Protein AF-A0A1Y2WLR0-F1 (afdb_monomer_lite)

Structure (mmCIF, N/CA/C/O backbone):
data_AF-A0A1Y2WLR0-F1
#
_entry.id   AF-A0A1Y2WLR0-F1
#
loop_
_atom_site.group_PDB
_atom_site.id
_atom_site.type_symbol
_atom_site.label_atom_id
_atom_site.label_alt_id
_atom_site.label_comp_id
_atom_site.label_asym_id
_atom_site.label_entity_id
_atom_site.label_seq_id
_atom_site.pdbx_PDB_ins_code
_atom_site.Cartn_x
_atom_site.Cartn_y
_atom_site.Cartn_z
_atom_site.occupancy
_atom_site.B_iso_or_equiv
_atom_site.auth_seq_id
_atom_site.auth_comp_id
_atom_site.auth_asym_id
_atom_site.auth_atom_id
_atom_site.pdbx_PDB_model_num
ATOM 1 N N . MET A 1 1 ? -6.293 -25.478 5.881 1.00 30.14 1 MET A N 1
ATOM 2 C CA . MET A 1 1 ? -7.407 -24.730 5.262 1.00 30.14 1 MET A CA 1
ATOM 3 C C . MET A 1 1 ? -7.548 -23.436 6.031 1.00 30.14 1 MET A C 1
ATOM 5 O O . MET A 1 1 ? -7.997 -23.478 7.167 1.00 30.14 1 MET A O 1
ATOM 9 N N . GLN A 1 2 ? -7.111 -22.324 5.455 1.00 24.31 2 GLN A N 1
ATOM 10 C CA . GLN A 1 2 ? -7.420 -20.998 5.973 1.00 24.31 2 GLN A CA 1
ATOM 11 C C . GLN A 1 2 ? -7.951 -20.227 4.771 1.00 24.31 2 GLN A C 1
ATOM 13 O O . GLN A 1 2 ? -7.235 -19.987 3.804 1.00 24.31 2 GLN A O 1
ATOM 18 N N . VAL A 1 3 ? -9.266 -20.038 4.770 1.00 25.38 3 VAL A N 1
ATOM 19 C CA . VAL A 1 3 ? -9.995 -19.311 3.738 1.00 25.38 3 VAL A CA 1
ATOM 20 C C . VAL A 1 3 ? -9.582 -17.856 3.911 1.00 25.38 3 VAL A C 1
ATOM 22 O O . VAL A 1 3 ? -9.974 -17.229 4.892 1.00 25.38 3 VAL A O 1
ATOM 25 N N . GLY A 1 4 ? -8.716 -17.355 3.029 1.00 34.16 4 GLY A N 1
ATOM 26 C CA . GLY A 1 4 ? -8.462 -15.923 2.934 1.00 34.16 4 GLY A CA 1
ATOM 27 C C . GLY A 1 4 ? -9.796 -15.266 2.615 1.00 34.16 4 GLY A C 1
ATOM 28 O O . GLY A 1 4 ? -10.384 -15.551 1.572 1.00 34.16 4 GLY A O 1
ATOM 29 N N . TYR A 1 5 ? -10.334 -14.495 3.555 1.00 39.84 5 TYR A N 1
ATOM 30 C CA . TYR A 1 5 ? -11.556 -13.747 3.315 1.00 39.84 5 TYR A CA 1
ATOM 31 C C . TYR A 1 5 ? -11.302 -12.836 2.111 1.00 39.84 5 TYR A C 1
ATOM 33 O O . TYR A 1 5 ? -10.329 -12.086 2.098 1.00 39.84 5 TYR A O 1
ATOM 41 N N . LEU A 1 6 ? -12.151 -12.937 1.086 1.00 48.62 6 LEU A N 1
ATOM 42 C CA . LEU A 1 6 ? -12.244 -11.929 0.035 1.00 48.62 6 LEU A CA 1
ATOM 43 C C . LEU A 1 6 ? -12.750 -10.657 0.711 1.00 48.62 6 LEU A C 1
ATOM 45 O O . LEU A 1 6 ? -13.952 -10.464 0.883 1.00 48.62 6 LEU A O 1
ATOM 49 N N . VAL A 1 7 ? -11.811 -9.851 1.189 1.00 60.78 7 VAL A N 1
ATOM 50 C CA . VAL A 1 7 ? -12.095 -8.526 1.716 1.00 60.78 7 VAL A CA 1
ATOM 51 C C . VAL A 1 7 ? -12.565 -7.682 0.520 1.00 60.78 7 VAL A C 1
ATOM 53 O O . VAL A 1 7 ? -11.871 -7.668 -0.499 1.00 60.78 7 VAL A O 1
ATOM 56 N N . PRO A 1 8 ? -13.754 -7.055 0.573 1.00 73.25 8 PRO A N 1
ATOM 57 C CA . PRO A 1 8 ? -14.277 -6.275 -0.546 1.00 73.25 8 PRO A CA 1
ATOM 58 C C . PRO A 1 8 ? -13.345 -5.106 -0.888 1.00 73.25 8 PRO A C 1
ATOM 60 O O . PRO A 1 8 ? -12.567 -4.650 -0.054 1.00 73.25 8 PRO A O 1
ATOM 63 N N . GLU A 1 9 ? -13.410 -4.621 -2.123 1.00 78.62 9 GLU A N 1
ATOM 64 C CA . GLU A 1 9 ? -12.602 -3.487 -2.576 1.00 78.62 9 GLU A CA 1
ATOM 65 C C . GLU A 1 9 ? -13.423 -2.195 -2.543 1.00 78.62 9 GLU A C 1
ATOM 67 O O . GLU A 1 9 ? -14.558 -2.197 -3.016 1.00 78.62 9 GLU A O 1
ATOM 72 N N . TYR A 1 10 ? -12.845 -1.108 -2.018 1.00 78.56 10 TYR A N 1
ATOM 73 C CA . TYR A 1 10 ? -13.437 0.235 -2.011 1.00 78.56 10 TYR A CA 1
ATOM 74 C C . TYR A 1 10 ? -12.609 1.239 -2.806 1.00 78.56 10 TYR A C 1
ATOM 76 O O . TYR A 1 10 ? -11.382 1.279 -2.693 1.00 78.56 10 TYR A O 1
ATOM 84 N N . THR A 1 11 ? -13.273 2.113 -3.554 1.00 78.25 11 THR A N 1
ATOM 85 C CA . THR A 1 11 ? -12.673 3.353 -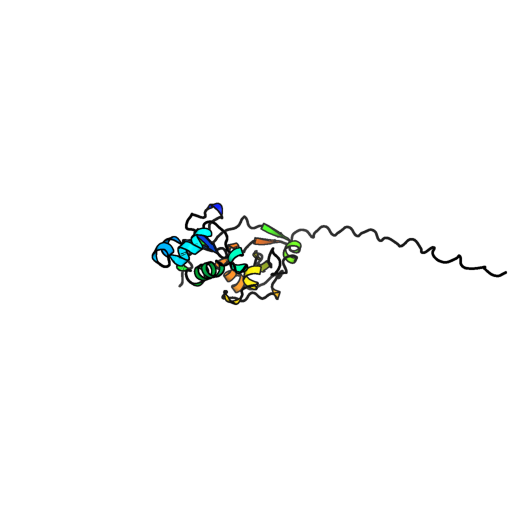4.052 1.00 78.25 11 THR A CA 1
ATOM 86 C C . THR A 1 11 ? -12.681 4.431 -2.963 1.00 78.25 11 THR A C 1
ATOM 88 O O . THR A 1 11 ? -13.350 4.318 -1.933 1.00 78.25 11 THR A O 1
ATOM 91 N N . TRP A 1 12 ? -11.940 5.522 -3.179 1.00 71.75 12 TRP A N 1
ATOM 92 C CA . TRP A 1 12 ? -11.904 6.653 -2.240 1.00 71.75 12 TRP A CA 1
ATOM 93 C C . TRP A 1 12 ? -13.288 7.245 -1.964 1.00 71.75 12 TRP A C 1
ATOM 95 O O . TRP A 1 12 ? -13.574 7.684 -0.850 1.00 71.75 12 TRP A O 1
ATOM 105 N N . GLU A 1 13 ? -14.151 7.248 -2.974 1.00 77.81 13 GLU A N 1
ATOM 106 C CA . GLU A 1 13 ? -15.506 7.783 -2.901 1.00 77.81 13 GLU A CA 1
ATOM 107 C C . GLU A 1 13 ? -16.436 6.924 -2.027 1.00 77.81 13 GLU A C 1
ATOM 109 O O . GLU A 1 13 ? -17.441 7.430 -1.527 1.00 77.81 13 GLU A O 1
ATOM 114 N N . GLU A 1 14 ? -16.085 5.657 -1.799 1.00 82.62 14 GLU A N 1
ATOM 115 C CA . GLU A 1 14 ? -16.877 4.680 -1.041 1.00 82.62 14 GLU A CA 1
ATOM 116 C C . GLU A 1 14 ? -16.547 4.675 0.465 1.00 82.62 14 GLU A C 1
ATOM 118 O O . GLU A 1 14 ? -17.205 3.991 1.255 1.00 82.62 14 GLU A O 1
ATOM 123 N N . LEU A 1 15 ? -15.565 5.473 0.909 1.00 83.50 15 LEU A N 1
ATOM 124 C CA . LEU A 1 15 ? -15.213 5.576 2.326 1.00 83.50 15 LEU A CA 1
ATOM 125 C C . LEU A 1 15 ? -16.293 6.294 3.153 1.00 83.50 15 LEU A C 1
ATOM 127 O O . LEU A 1 15 ? -16.645 7.455 2.905 1.00 83.50 15 LEU A O 1
ATOM 131 N N . GLN A 1 16 ? -16.757 5.605 4.198 1.00 88.38 16 GLN A N 1
ATOM 132 C CA . GLN A 1 16 ? -17.768 6.070 5.147 1.00 88.38 16 GLN A CA 1
ATOM 133 C C . GLN A 1 16 ? -17.147 6.818 6.336 1.00 88.38 16 GLN A C 1
ATOM 135 O O . GLN A 1 16 ? -15.936 6.801 6.543 1.00 88.38 16 GLN A O 1
ATOM 140 N N . GLU A 1 17 ? -17.983 7.466 7.147 1.00 88.81 17 GLU A N 1
ATOM 141 C CA . GLU A 1 17 ? -17.558 8.315 8.274 1.00 88.81 17 GLU A CA 1
ATOM 142 C C . GLU A 1 17 ? -16.773 7.580 9.365 1.00 88.81 17 GLU A C 1
ATOM 144 O O . GLU A 1 17 ? -16.000 8.212 10.068 1.00 88.81 17 GLU A O 1
ATOM 149 N N . ASN A 1 18 ? -16.897 6.256 9.463 1.00 91.25 18 ASN A N 1
ATOM 150 C CA . ASN A 1 18 ? -16.130 5.442 10.410 1.00 91.25 18 ASN A CA 1
ATOM 151 C C . ASN A 1 18 ? -14.977 4.685 9.741 1.00 91.25 18 ASN A C 1
ATOM 153 O O . ASN A 1 18 ? -14.399 3.787 10.345 1.00 91.25 18 ASN A O 1
ATOM 157 N N . HIS A 1 19 ? -14.657 4.999 8.484 1.00 93.00 19 HIS A N 1
ATOM 158 C CA . HIS A 1 19 ? -13.588 4.331 7.751 1.00 93.00 19 HIS A CA 1
ATOM 159 C C . HIS A 1 19 ? -12.296 5.136 7.817 1.00 93.00 19 HIS A C 1
ATOM 161 O O . HIS A 1 19 ? -12.285 6.316 7.476 1.00 93.00 19 HIS A O 1
ATOM 167 N N . VAL A 1 20 ? -11.195 4.488 8.183 1.00 90.06 20 VAL A N 1
ATOM 168 C CA . VAL A 1 20 ? -9.838 5.046 8.096 1.00 90.06 20 VAL A CA 1
ATOM 169 C C . VAL A 1 20 ? -9.020 4.156 7.174 1.00 90.06 20 VAL A C 1
ATOM 171 O O . VAL A 1 20 ? -9.006 2.942 7.362 1.00 90.06 20 VAL A O 1
ATOM 174 N N . ALA A 1 21 ? -8.351 4.738 6.177 1.00 86.88 21 ALA A N 1
ATOM 175 C CA . ALA A 1 21 ? -7.468 3.979 5.300 1.00 86.88 21 ALA A CA 1
ATOM 176 C C . ALA A 1 21 ? -6.006 4.111 5.751 1.00 86.88 21 ALA A C 1
ATOM 178 O O . ALA A 1 21 ? -5.486 5.226 5.867 1.00 86.88 21 ALA A O 1
ATOM 179 N N . VAL A 1 22 ? -5.342 2.977 5.982 1.00 84.19 22 VAL A N 1
ATOM 180 C CA . VAL A 1 22 ? -3.918 2.885 6.339 1.00 84.19 22 VAL A CA 1
ATOM 181 C C . VAL A 1 22 ? -3.269 1.798 5.490 1.00 84.19 22 VAL A C 1
ATOM 183 O O . VAL A 1 22 ? -3.720 0.657 5.514 1.00 84.19 22 VAL A O 1
ATOM 186 N N . HIS A 1 23 ? -2.210 2.132 4.748 1.00 75.38 23 HIS A N 1
ATOM 187 C CA . HIS A 1 23 ? -1.485 1.180 3.892 1.00 75.38 23 HIS A CA 1
ATOM 188 C C . HIS A 1 23 ? -2.408 0.370 2.976 1.00 75.38 23 HIS A C 1
ATOM 190 O O . HIS A 1 23 ? -2.280 -0.847 2.884 1.00 75.38 23 HIS A O 1
ATOM 196 N N . ASP A 1 24 ? -3.335 1.063 2.310 1.00 75.31 24 ASP A N 1
ATOM 197 C CA . ASP A 1 24 ? -4.291 0.476 1.367 1.00 75.31 24 ASP A CA 1
ATOM 198 C C . ASP A 1 24 ? -5.361 -0.433 2.003 1.00 75.31 24 ASP A C 1
ATOM 200 O O . ASP A 1 24 ? -6.171 -1.022 1.293 1.00 75.31 24 ASP A O 1
ATOM 204 N N . TRP A 1 25 ? -5.423 -0.508 3.333 1.00 83.06 25 TRP A N 1
ATOM 205 C CA . TRP A 1 25 ? -6.471 -1.210 4.069 1.00 83.06 25 TRP A CA 1
ATOM 206 C C . TRP A 1 25 ? -7.444 -0.228 4.694 1.00 83.06 25 TRP A C 1
ATOM 208 O O . TRP A 1 25 ? -7.039 0.768 5.292 1.00 83.06 25 TRP A O 1
ATOM 218 N N . VAL A 1 26 ? -8.733 -0.522 4.572 1.00 88.25 26 VAL A N 1
ATOM 219 C CA . VAL A 1 26 ? -9.817 0.256 5.160 1.00 88.25 26 VAL A CA 1
ATOM 220 C C . VAL A 1 26 ? -10.249 -0.403 6.458 1.00 88.25 26 VAL A C 1
ATOM 222 O O . VAL A 1 26 ? -10.737 -1.532 6.458 1.00 88.25 26 VAL A O 1
ATOM 225 N N . PHE A 1 27 ? -10.111 0.333 7.551 1.00 91.12 27 PHE A N 1
ATOM 226 C CA . PHE A 1 27 ? -10.520 -0.072 8.887 1.00 91.12 27 PHE A CA 1
ATOM 227 C C . PHE A 1 27 ? -11.848 0.589 9.238 1.00 91.12 27 PHE A C 1
ATOM 229 O O . PHE A 1 27 ? -11.977 1.805 9.080 1.00 91.12 27 PHE A O 1
ATOM 236 N N . ASN A 1 28 ? -12.813 -0.175 9.751 1.00 92.94 28 ASN A N 1
ATOM 237 C CA . ASN A 1 28 ? -13.987 0.392 10.407 1.00 92.94 28 ASN A CA 1
ATOM 238 C C . ASN A 1 28 ? -13.695 0.584 11.897 1.00 92.94 28 ASN A C 1
ATOM 240 O O . ASN A 1 28 ? -13.636 -0.376 12.660 1.00 92.94 28 ASN A O 1
ATOM 244 N N . ILE A 1 29 ? -13.540 1.838 12.311 1.00 93.50 29 ILE A N 1
ATOM 245 C CA . ILE A 1 29 ? -13.148 2.188 13.677 1.00 93.50 29 ILE A CA 1
ATOM 246 C C . ILE A 1 29 ? -14.333 2.304 14.647 1.00 93.50 29 ILE A C 1
ATOM 248 O O . ILE A 1 29 ? -14.127 2.696 15.790 1.00 93.50 29 ILE A O 1
ATOM 252 N N . SER A 1 30 ? -15.571 1.992 14.240 1.00 92.44 30 SER A N 1
ATOM 253 C CA . SER A 1 30 ? -16.759 2.240 15.075 1.00 92.44 30 SER A CA 1
ATOM 254 C C . SER A 1 30 ? -16.752 1.492 16.413 1.00 92.44 30 SER A C 1
ATOM 256 O O . SER A 1 30 ? -17.232 2.024 17.408 1.00 92.44 30 SER A O 1
ATOM 258 N N . SER A 1 31 ? -16.211 0.271 16.466 1.00 90.19 31 SER A N 1
ATOM 259 C CA . SER A 1 31 ? -16.129 -0.507 17.715 1.00 90.19 31 SER A CA 1
ATOM 260 C C . SER A 1 31 ? -15.135 0.084 18.720 1.00 90.19 31 SER A C 1
ATOM 262 O O . SER A 1 31 ? -15.333 -0.046 19.931 1.00 90.19 31 SER A O 1
ATOM 264 N N . LEU A 1 32 ? -14.119 0.815 18.242 1.00 92.25 32 LEU A N 1
ATOM 265 C CA . LEU A 1 32 ? -13.126 1.455 19.105 1.00 92.25 32 LEU A CA 1
ATOM 266 C C . LEU A 1 32 ? -13.748 2.508 20.024 1.00 92.25 32 LEU A C 1
ATOM 268 O O . LEU A 1 32 ? -13.175 2.796 21.067 1.00 92.25 32 LEU A O 1
ATOM 272 N N . GLU A 1 33 ? -14.925 3.054 19.701 1.00 91.81 33 GLU A N 1
ATOM 273 C CA . GLU A 1 33 ? -15.630 3.986 20.589 1.00 91.81 33 GLU A CA 1
ATOM 274 C C . GLU A 1 33 ? -15.893 3.378 21.977 1.00 91.81 33 GLU A C 1
ATOM 276 O O . GLU A 1 33 ? -15.863 4.092 22.979 1.00 91.81 33 GLU A O 1
ATOM 281 N N . GLN A 1 34 ? -16.115 2.062 22.048 1.00 90.31 34 GLN A N 1
ATOM 282 C CA . GLN A 1 34 ? -16.347 1.345 23.302 1.00 90.31 34 GLN A CA 1
ATOM 283 C C . GLN A 1 34 ? -15.085 0.638 23.811 1.00 90.31 34 GLN A C 1
ATOM 285 O O . GLN A 1 34 ? -14.866 0.582 25.021 1.00 90.31 34 GLN A O 1
ATOM 290 N N . GLU A 1 35 ? -14.263 0.104 22.906 1.00 90.88 35 GLU A N 1
ATOM 291 C CA . GLU A 1 35 ? -13.114 -0.745 23.249 1.00 90.88 35 GLU A CA 1
ATOM 292 C C . GLU A 1 35 ? -11.841 0.053 23.575 1.00 90.88 35 GLU A C 1
ATOM 294 O O . GLU A 1 35 ? -11.135 -0.270 24.531 1.00 90.88 35 GLU A O 1
ATOM 299 N N . ASP A 1 36 ? -11.561 1.121 22.822 1.00 91.75 36 ASP A N 1
ATOM 300 C CA . ASP A 1 36 ? -10.435 2.036 23.050 1.00 91.75 36 ASP A CA 1
ATOM 301 C C . ASP A 1 36 ? -10.834 3.477 22.662 1.00 91.75 36 ASP A C 1
ATOM 303 O O . ASP A 1 36 ? -10.458 3.983 21.594 1.00 91.75 36 ASP A O 1
ATOM 307 N N . PRO A 1 37 ? -11.599 4.175 23.529 1.00 92.19 37 PRO A N 1
ATOM 308 C CA . PRO A 1 37 ? -12.161 5.489 23.210 1.00 92.19 37 PRO A CA 1
ATOM 309 C C . PRO A 1 37 ? -11.092 6.549 22.907 1.00 92.19 37 PRO A C 1
ATOM 311 O O . PRO A 1 37 ? -11.331 7.495 22.153 1.00 92.19 37 PRO A O 1
ATOM 314 N N . SER A 1 38 ? -9.897 6.403 23.491 1.00 90.50 38 SER A N 1
ATOM 315 C CA . SER A 1 38 ? -8.773 7.313 23.254 1.00 90.50 38 SER A CA 1
ATOM 316 C C . SER A 1 38 ? -8.219 7.147 21.840 1.00 90.50 38 SER A C 1
ATOM 318 O O . SER A 1 38 ? -7.947 8.141 21.155 1.00 90.50 38 SER A O 1
ATOM 320 N N . LEU A 1 39 ? -8.050 5.897 21.396 1.00 90.06 39 LEU A N 1
ATOM 321 C CA . LEU A 1 39 ? -7.645 5.594 20.029 1.00 90.06 39 LEU A CA 1
ATOM 322 C C . LEU A 1 39 ? -8.714 6.064 19.037 1.00 90.06 39 LEU A C 1
ATOM 324 O O . LEU A 1 39 ? -8.377 6.770 18.086 1.00 90.06 39 LEU A O 1
ATOM 328 N N . PHE A 1 40 ? -9.992 5.779 19.307 1.00 92.38 40 PHE A N 1
ATOM 329 C CA . PHE A 1 40 ? -11.115 6.241 18.488 1.00 92.38 40 PHE A CA 1
ATOM 330 C C . PHE A 1 40 ? -11.101 7.760 18.284 1.00 92.38 40 PH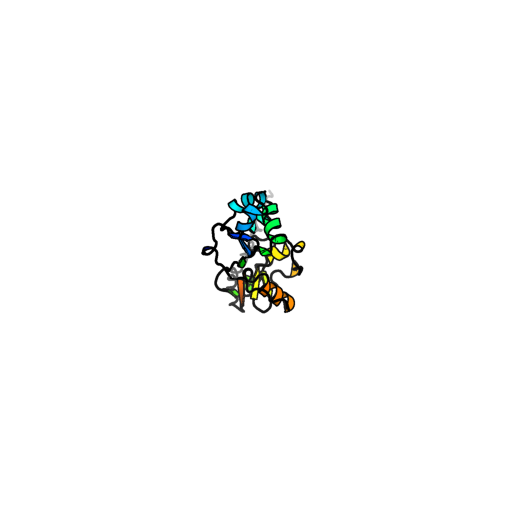E A C 1
ATOM 332 O O . PHE A 1 40 ? -11.076 8.229 17.147 1.00 92.38 40 PHE A O 1
ATOM 339 N N . HIS A 1 41 ? -11.018 8.542 19.366 1.00 90.69 41 HIS A N 1
ATOM 340 C CA . HIS A 1 41 ? -11.021 10.006 19.279 1.00 90.69 41 HIS A CA 1
ATOM 341 C C . HIS A 1 41 ? -9.817 10.566 18.502 1.00 90.69 41 HIS A C 1
ATOM 343 O O . HIS A 1 41 ? -9.914 11.595 17.831 1.00 90.69 41 HIS A O 1
ATOM 349 N N . THR A 1 42 ? -8.674 9.878 18.565 1.00 89.50 42 THR A N 1
ATOM 350 C CA . THR A 1 42 ? -7.472 10.258 17.812 1.00 89.50 42 THR A CA 1
ATOM 351 C C . THR A 1 42 ? -7.655 9.985 16.319 1.00 89.50 42 THR A C 1
ATOM 353 O O . THR A 1 42 ? -7.361 10.849 15.491 1.00 89.50 42 THR A O 1
ATOM 356 N N . LEU A 1 43 ? -8.186 8.810 15.975 1.00 89.69 43 LEU A N 1
ATOM 357 C CA . LEU A 1 43 ? -8.401 8.358 14.599 1.00 89.69 43 LEU A CA 1
ATOM 358 C C . LEU A 1 43 ? -9.581 9.053 13.908 1.00 89.69 43 LEU A C 1
ATOM 360 O O . LEU A 1 43 ? -9.594 9.157 12.685 1.00 89.69 43 LEU A O 1
ATOM 364 N N . GLN A 1 44 ? -10.534 9.600 14.666 1.00 89.88 44 GLN A N 1
ATOM 365 C CA . GLN A 1 44 ? -11.718 10.278 14.128 1.00 89.88 44 GLN A CA 1
ATOM 366 C C . GLN A 1 44 ? -11.373 11.453 13.193 1.00 89.88 44 GLN A C 1
ATOM 368 O O . GLN A 1 44 ? -12.102 11.748 12.254 1.00 89.88 44 GLN A O 1
ATOM 373 N N . LYS A 1 45 ? -10.223 12.109 13.394 1.00 87.19 45 LYS A N 1
ATOM 374 C CA . LYS A 1 45 ? -9.744 13.210 12.530 1.00 87.19 45 LYS A CA 1
ATOM 375 C C . LYS A 1 45 ? -9.282 12.747 11.142 1.00 87.19 45 LYS A C 1
ATOM 377 O O . LYS A 1 45 ? -9.085 13.570 10.250 1.00 87.19 45 LYS A O 1
ATOM 382 N N . TYR A 1 46 ? -9.102 11.443 10.983 1.00 86.75 46 TYR A N 1
ATOM 383 C CA . TYR A 1 46 ? -8.513 10.788 9.822 1.00 86.75 46 TYR A CA 1
ATOM 384 C C . TYR A 1 46 ? -9.518 9.940 9.041 1.00 86.75 46 TYR A C 1
ATOM 386 O O . TYR A 1 46 ? -9.161 9.248 8.086 1.00 86.75 46 TYR A O 1
ATOM 394 N N . THR A 1 47 ? -10.789 9.988 9.431 1.00 87.88 47 THR A N 1
ATOM 395 C CA . THR A 1 47 ? -11.854 9.280 8.730 1.00 87.88 47 THR A CA 1
ATOM 396 C C . THR A 1 47 ? -11.966 9.773 7.292 1.00 87.88 47 THR A C 1
ATOM 398 O O .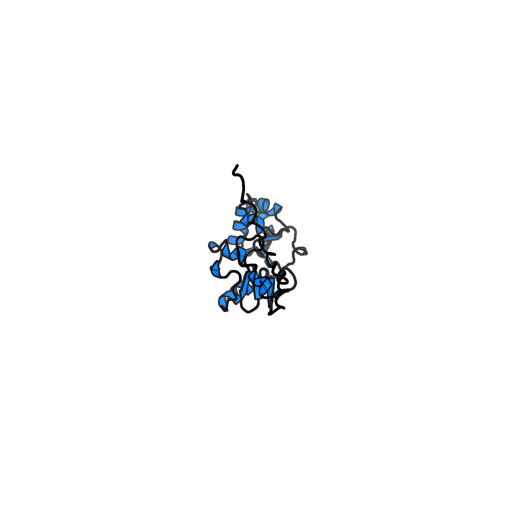 THR A 1 47 ? -11.823 10.971 7.032 1.00 87.88 47 THR A O 1
ATOM 401 N N . ARG A 1 48 ? -12.263 8.858 6.366 1.00 83.38 48 ARG A N 1
ATOM 402 C CA . ARG A 1 48 ? -12.404 9.104 4.921 1.00 83.38 48 ARG A CA 1
ATOM 403 C C . ARG A 1 48 ? -11.124 9.597 4.234 1.00 83.38 48 ARG A C 1
ATOM 405 O O . ARG A 1 48 ? -11.203 10.217 3.177 1.00 83.38 48 ARG A O 1
ATOM 412 N N . GLN A 1 49 ? -9.953 9.340 4.819 1.00 79.62 49 GLN A N 1
ATOM 413 C CA . GLN A 1 49 ? -8.660 9.782 4.286 1.00 79.62 49 GLN A CA 1
ATOM 414 C C . GLN A 1 49 ? -7.670 8.623 4.123 1.00 79.62 49 GLN A C 1
ATOM 416 O O . GLN A 1 49 ? -7.697 7.661 4.892 1.00 79.62 49 GLN A O 1
ATOM 421 N N . ASP A 1 50 ? -6.763 8.763 3.146 1.00 75.19 50 ASP A N 1
ATOM 422 C CA . ASP A 1 50 ? -5.521 7.986 3.055 1.00 75.19 50 ASP A CA 1
ATOM 423 C C . ASP A 1 50 ? -4.527 8.524 4.075 1.00 75.19 50 ASP A C 1
ATOM 425 O O . ASP A 1 50 ? -3.964 9.609 3.902 1.00 75.19 50 ASP A O 1
ATOM 429 N N . THR A 1 51 ? -4.284 7.780 5.142 1.00 77.19 51 THR A N 1
ATOM 430 C CA . THR A 1 51 ? -3.336 8.214 6.173 1.00 77.19 51 THR A CA 1
ATOM 431 C C . THR A 1 51 ? -1.963 7.585 6.057 1.00 77.19 51 THR A C 1
ATOM 433 O O . THR A 1 51 ? -1.098 7.825 6.900 1.00 77.19 51 THR A O 1
ATOM 436 N N . THR A 1 52 ? -1.700 6.864 4.968 1.00 70.69 52 THR A N 1
ATOM 437 C CA . THR A 1 52 ? -0.394 6.253 4.702 1.00 70.69 52 THR A CA 1
ATOM 438 C C . THR A 1 52 ? 0.748 7.282 4.777 1.00 70.69 52 THR A C 1
ATOM 440 O O . THR A 1 52 ? 1.821 7.010 5.316 1.00 70.69 52 THR A O 1
ATOM 443 N N . ALA A 1 53 ? 0.510 8.516 4.317 1.00 62.94 53 ALA A N 1
ATOM 444 C CA . ALA A 1 53 ? 1.488 9.603 4.408 1.00 62.94 53 ALA A CA 1
ATOM 445 C C . ALA A 1 53 ? 1.660 10.175 5.834 1.00 62.94 53 ALA A C 1
ATOM 447 O O . ALA A 1 53 ? 2.716 10.716 6.156 1.00 62.94 53 ALA A O 1
ATOM 448 N N . ALA A 1 54 ? 0.645 10.070 6.696 1.00 64.56 54 ALA A N 1
ATOM 449 C CA . ALA A 1 54 ? 0.714 10.530 8.085 1.00 64.56 54 ALA A CA 1
ATOM 450 C C . ALA A 1 54 ? 1.513 9.555 8.966 1.00 64.56 54 ALA A C 1
ATOM 452 O O . ALA A 1 54 ? 2.278 9.992 9.825 1.00 64.56 54 ALA A O 1
ATOM 453 N N . VAL A 1 55 ? 1.411 8.248 8.689 1.00 66.50 55 VAL A N 1
ATOM 454 C CA . VAL A 1 55 ? 2.244 7.209 9.322 1.00 66.50 55 VAL A CA 1
ATOM 455 C C . VAL A 1 55 ? 3.733 7.460 9.060 1.00 66.50 55 VAL A C 1
ATOM 457 O O . VAL A 1 55 ? 4.548 7.417 9.976 1.00 66.50 55 VAL A O 1
ATOM 460 N N . THR A 1 56 ? 4.083 7.789 7.817 1.00 57.47 56 THR A N 1
ATOM 461 C CA . THR A 1 56 ? 5.481 7.904 7.362 1.00 57.47 56 THR A CA 1
ATOM 462 C C . THR A 1 56 ? 6.199 9.178 7.816 1.00 57.47 56 THR A C 1
ATOM 464 O O . THR A 1 56 ? 7.426 9.217 7.817 1.00 57.47 56 THR A O 1
ATOM 467 N N . ARG A 1 57 ? 5.475 10.229 8.223 1.00 58.56 57 ARG A N 1
ATOM 468 C CA . ARG A 1 57 ? 6.069 11.508 8.667 1.00 58.56 57 ARG A CA 1
ATOM 469 C C . ARG A 1 57 ? 6.289 11.615 10.179 1.00 58.56 57 ARG A C 1
ATOM 471 O O . ARG A 1 57 ? 6.679 12.684 10.638 1.00 58.56 57 ARG A O 1
ATOM 478 N N . HIS A 1 58 ? 6.039 10.545 10.942 1.00 55.97 58 HIS A N 1
ATOM 479 C CA . HIS A 1 58 ? 6.047 10.567 12.413 1.00 55.97 58 HIS A CA 1
ATOM 480 C C . HIS A 1 58 ? 5.200 11.709 12.998 1.00 55.97 58 HIS A C 1
ATOM 482 O O . HIS A 1 58 ? 5.583 12.353 13.976 1.00 55.97 58 HIS A O 1
ATOM 488 N N . ASP A 1 59 ? 4.040 11.972 12.390 1.00 62.50 59 ASP A N 1
ATOM 489 C CA . ASP A 1 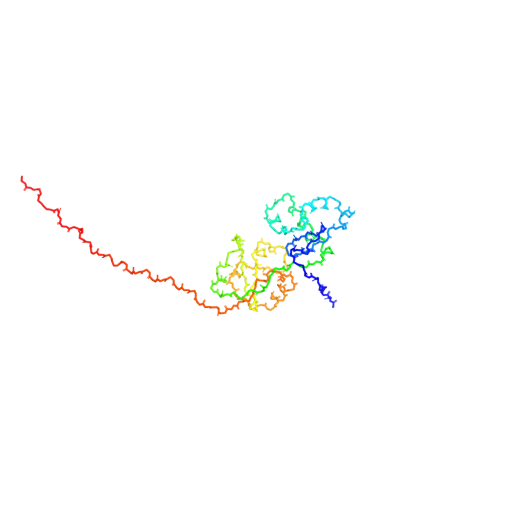59 ? 3.067 12.897 12.963 1.00 62.50 59 ASP A CA 1
ATOM 490 C C . ASP A 1 59 ? 2.643 12.401 14.361 1.00 62.50 59 ASP A C 1
ATOM 492 O O . ASP A 1 59 ? 2.722 11.214 14.679 1.00 62.50 59 ASP A O 1
ATOM 496 N N . SER A 1 60 ? 2.149 13.306 15.197 1.00 65.25 60 SER A N 1
ATOM 497 C CA . SER A 1 60 ? 1.564 13.033 16.514 1.00 65.25 60 SER A CA 1
ATOM 498 C C . SER A 1 60 ? 0.542 11.882 16.518 1.00 65.25 60 SER A C 1
ATOM 500 O O . SER A 1 60 ? 0.396 11.196 17.528 1.00 65.25 60 SER A O 1
ATOM 502 N N . ALA A 1 61 ? -0.120 11.624 15.385 1.00 68.56 61 ALA A N 1
ATOM 503 C CA . ALA A 1 61 ? -1.060 10.520 15.202 1.00 68.56 61 ALA A CA 1
ATOM 504 C C . ALA A 1 61 ? -0.467 9.253 14.558 1.00 68.56 61 ALA A C 1
ATOM 506 O O . ALA A 1 61 ? -1.161 8.239 14.484 1.00 68.56 61 ALA A O 1
ATOM 507 N N . ALA A 1 62 ? 0.794 9.263 14.113 1.00 74.81 62 ALA A N 1
ATOM 508 C CA . ALA A 1 62 ? 1.433 8.107 13.482 1.00 74.81 62 ALA A CA 1
ATOM 509 C C . ALA A 1 62 ? 1.397 6.879 14.401 1.00 74.81 62 ALA A C 1
ATOM 511 O O . ALA A 1 62 ? 1.078 5.788 13.947 1.00 74.81 62 ALA A O 1
ATOM 512 N N . ALA A 1 63 ? 1.613 7.060 15.708 1.00 80.50 63 ALA A N 1
ATOM 513 C CA . ALA A 1 63 ? 1.524 5.973 16.684 1.00 80.50 63 ALA A CA 1
ATOM 514 C C . ALA A 1 63 ? 0.122 5.335 16.744 1.00 80.50 63 ALA A C 1
ATOM 516 O O . ALA A 1 63 ? 0.006 4.115 16.829 1.00 80.50 63 ALA A O 1
ATOM 517 N N . ALA A 1 64 ? -0.941 6.141 16.660 1.00 85.38 64 ALA A N 1
ATOM 518 C CA . ALA A 1 64 ? -2.320 5.652 16.654 1.00 85.38 64 ALA A CA 1
ATOM 519 C C . ALA A 1 64 ? -2.649 4.886 15.363 1.00 85.38 64 ALA A C 1
ATOM 521 O O . ALA A 1 64 ? -3.270 3.828 15.412 1.00 85.38 64 ALA A O 1
ATOM 522 N N . LEU A 1 65 ? -2.191 5.388 14.216 1.00 84.12 65 LEU A N 1
ATOM 523 C CA . LEU A 1 65 ? -2.378 4.743 12.914 1.00 84.12 65 LEU A CA 1
ATOM 524 C C . LEU A 1 65 ? -1.575 3.438 12.791 1.00 84.12 65 LEU A C 1
ATOM 526 O O . LEU A 1 65 ? -2.085 2.452 12.265 1.00 84.12 65 LEU A O 1
ATOM 530 N N . ILE A 1 66 ? -0.355 3.405 13.335 1.00 82.31 66 ILE A N 1
ATOM 531 C CA . ILE A 1 66 ? 0.463 2.189 13.435 1.00 82.31 66 ILE A CA 1
ATOM 532 C C . ILE A 1 66 ? -0.230 1.167 14.340 1.00 82.31 66 ILE A C 1
ATOM 534 O O . ILE A 1 66 ? -0.362 0.010 13.952 1.00 82.31 66 ILE A O 1
ATOM 538 N N . LYS A 1 67 ? -0.730 1.588 15.511 1.00 83.62 67 LYS A N 1
ATOM 539 C CA . LYS A 1 67 ? -1.488 0.714 16.419 1.00 83.62 67 LYS A CA 1
ATOM 540 C C . LYS A 1 67 ? -2.732 0.135 15.736 1.00 83.62 67 LYS A C 1
ATOM 542 O O . LYS A 1 67 ? -2.984 -1.061 15.841 1.00 83.62 67 LYS A O 1
ATOM 547 N N . LEU A 1 68 ? -3.488 0.954 15.001 1.00 85.62 68 LEU A N 1
ATOM 548 C CA . LEU A 1 68 ? -4.638 0.485 14.221 1.00 85.62 68 LEU A CA 1
ATOM 549 C C . LEU A 1 68 ? -4.216 -0.604 13.222 1.00 85.62 68 LEU A C 1
ATOM 551 O O . LEU A 1 68 ? -4.810 -1.677 13.190 1.00 85.62 68 LEU A O 1
ATOM 555 N N . PHE A 1 69 ? -3.152 -0.353 12.461 1.00 84.06 69 PHE A N 1
ATOM 556 C CA . PHE A 1 69 ? -2.684 -1.261 11.418 1.00 84.06 69 PHE A CA 1
ATOM 557 C C . PHE A 1 69 ? -2.113 -2.586 11.949 1.00 84.06 69 PHE A C 1
ATOM 559 O O . PHE A 1 69 ? -2.363 -3.648 11.373 1.00 84.06 69 PHE A O 1
ATOM 566 N N . LEU A 1 70 ? -1.336 -2.541 13.032 1.00 80.31 70 LEU A N 1
ATOM 567 C CA . LEU A 1 70 ? -0.660 -3.723 13.571 1.00 80.31 70 LEU A CA 1
ATOM 568 C C . LEU A 1 70 ? -1.567 -4.556 14.475 1.00 80.31 70 LEU A C 1
ATOM 570 O O . LEU A 1 70 ? -1.577 -5.783 14.342 1.00 80.31 70 LEU A O 1
ATOM 574 N N . ASP A 1 71 ? -2.338 -3.896 15.341 1.00 84.31 71 ASP A N 1
ATOM 575 C CA . ASP A 1 71 ? -3.015 -4.561 16.456 1.00 84.31 71 ASP A CA 1
ATOM 576 C C . ASP A 1 71 ? -4.504 -4.824 16.186 1.00 84.31 71 ASP A C 1
ATOM 578 O O . ASP A 1 71 ? -5.084 -5.682 16.842 1.00 84.31 71 ASP A O 1
ATOM 582 N N . ASN A 1 72 ? -5.127 -4.132 15.221 1.00 83.81 72 ASN A N 1
ATOM 583 C CA . ASN A 1 72 ? -6.585 -4.149 15.012 1.00 83.81 72 ASN A CA 1
ATOM 584 C C . ASN A 1 72 ? -6.964 -4.656 13.608 1.00 83.81 72 ASN A C 1
ATOM 586 O O . ASN A 1 72 ? -7.790 -4.073 12.901 1.00 83.81 72 ASN A O 1
ATOM 590 N N . LYS A 1 73 ? -6.311 -5.737 13.160 1.00 79.25 73 LYS A N 1
ATOM 591 C CA . LYS A 1 73 ? -6.520 -6.326 11.820 1.00 79.25 73 LYS A CA 1
ATOM 592 C C . LYS A 1 73 ? -7.925 -6.896 11.615 1.00 79.25 73 LYS A C 1
ATOM 594 O O . LYS A 1 73 ? -8.364 -7.059 10.482 1.00 79.25 73 LYS A O 1
ATOM 599 N N . ASP A 1 74 ? -8.621 -7.208 12.696 1.00 83.25 74 ASP A N 1
ATOM 600 C CA . ASP A 1 74 ? -10.018 -7.636 12.720 1.00 83.25 74 ASP A CA 1
ATOM 601 C C . ASP A 1 74 ? -10.997 -6.523 12.314 1.00 83.25 74 ASP A C 1
ATOM 603 O O . ASP A 1 74 ? -12.101 -6.818 11.862 1.00 83.25 74 ASP A O 1
ATOM 607 N N . LEU A 1 75 ? -10.574 -5.257 12.392 1.00 87.56 75 LEU A N 1
ATOM 608 C CA . LEU A 1 75 ? -11.371 -4.106 11.964 1.00 87.56 75 LEU A CA 1
ATOM 609 C C . LEU A 1 75 ? -11.266 -3.820 10.459 1.00 87.56 75 LEU A C 1
ATOM 611 O O . LEU A 1 75 ? -11.899 -2.880 9.971 1.00 87.56 75 LEU A O 1
ATOM 615 N N . ILE A 1 76 ? -10.473 -4.594 9.710 1.00 85.56 76 ILE A N 1
ATOM 616 C CA . ILE A 1 76 ? -10.332 -4.437 8.260 1.00 85.56 76 ILE A CA 1
ATOM 617 C C . ILE A 1 76 ? -11.643 -4.840 7.580 1.00 85.56 76 ILE A C 1
ATOM 619 O O . ILE A 1 76 ? -12.070 -5.992 7.643 1.00 85.56 76 ILE A O 1
ATOM 623 N N . VAL A 1 77 ? -12.261 -3.887 6.885 1.00 86.25 77 VAL A N 1
ATOM 624 C CA . VAL A 1 77 ? -13.526 -4.087 6.164 1.00 86.25 77 VAL A CA 1
ATOM 625 C C . VAL A 1 77 ? -13.368 -4.077 4.655 1.00 86.25 77 VAL A C 1
ATOM 627 O O . VAL A 1 77 ? -14.214 -4.650 3.978 1.00 86.25 77 VAL A O 1
ATOM 630 N N . ALA A 1 78 ? -12.321 -3.441 4.123 1.00 82.75 78 ALA A N 1
ATOM 631 C CA . ALA A 1 78 ? -12.067 -3.388 2.688 1.00 82.75 78 ALA A CA 1
ATOM 632 C C . ALA A 1 78 ? -10.572 -3.206 2.365 1.00 82.75 78 ALA A C 1
ATOM 634 O O . ALA A 1 78 ? -9.809 -2.694 3.185 1.00 82.75 78 ALA A O 1
ATOM 635 N N . GLY A 1 79 ? -10.163 -3.591 1.158 1.00 79.94 79 GLY A N 1
ATOM 636 C CA . GLY A 1 79 ? -8.935 -3.111 0.521 1.00 79.94 79 GLY A CA 1
ATOM 637 C C . GLY A 1 79 ? -9.248 -1.882 -0.330 1.00 79.94 79 GLY A C 1
ATOM 638 O O . GLY A 1 79 ? -10.333 -1.780 -0.898 1.00 79.94 79 GLY A O 1
ATOM 639 N N . LEU A 1 80 ? -8.330 -0.929 -0.421 1.00 76.69 80 LEU A N 1
ATOM 640 C CA . LEU A 1 80 ? -8.558 0.303 -1.159 1.00 76.69 80 LEU A CA 1
ATOM 641 C C . LEU A 1 80 ? -8.016 0.182 -2.582 1.00 76.69 80 LEU A C 1
ATOM 643 O O . LEU A 1 80 ? -6.819 0.049 -2.794 1.00 76.69 80 LEU A O 1
ATOM 647 N N . THR A 1 81 ? -8.891 0.239 -3.576 1.00 69.50 81 THR A N 1
ATOM 648 C CA . THR A 1 81 ? -8.526 0.113 -4.989 1.00 69.50 81 THR A CA 1
ATOM 649 C C . THR A 1 81 ? -8.217 1.484 -5.595 1.00 69.50 81 THR A C 1
ATOM 651 O O . THR A 1 81 ? -8.948 2.461 -5.404 1.00 69.50 81 THR A O 1
ATOM 654 N N . ARG A 1 82 ? -7.120 1.584 -6.359 1.00 57.47 82 ARG A N 1
ATOM 655 C CA . ARG A 1 82 ? -6.840 2.737 -7.229 1.00 57.47 82 ARG A CA 1
ATOM 656 C C . ARG A 1 82 ? -6.814 2.302 -8.693 1.00 57.47 82 ARG A C 1
ATOM 658 O O . ARG A 1 82 ? -5.886 1.617 -9.082 1.00 57.47 82 ARG A O 1
ATOM 665 N N . LYS A 1 83 ? -7.765 2.847 -9.473 1.00 54.81 83 LYS A N 1
ATOM 666 C CA . LYS A 1 83 ? -7.835 3.002 -10.951 1.00 54.81 83 LYS A CA 1
ATOM 667 C C . LYS A 1 83 ? -7.497 1.783 -11.839 1.00 54.81 83 LYS A C 1
ATOM 669 O O . LYS A 1 83 ? -6.806 0.849 -11.478 1.00 54.81 83 LYS A O 1
ATOM 674 N N . ARG A 1 84 ? -8.010 1.830 -13.079 1.00 55.38 84 ARG A N 1
ATOM 675 C CA . ARG A 1 84 ? -7.649 0.916 -14.183 1.00 55.38 84 ARG A CA 1
ATOM 676 C C . ARG A 1 84 ? -6.139 0.651 -14.211 1.00 55.38 84 ARG A C 1
ATOM 678 O O . ARG A 1 84 ? -5.377 1.612 -14.284 1.00 55.38 84 ARG A O 1
ATOM 685 N N . LEU A 1 85 ? -5.761 -0.628 -14.253 1.00 69.12 85 LEU A N 1
ATOM 686 C CA . LEU A 1 85 ? -4.395 -1.063 -14.543 1.00 69.12 85 LEU A CA 1
ATOM 687 C C . LEU A 1 85 ? -3.894 -0.368 -15.814 1.00 69.12 85 LEU A C 1
ATOM 689 O O . LEU A 1 85 ? -4.562 -0.415 -16.851 1.00 69.12 85 LEU A O 1
ATOM 693 N N . LEU A 1 86 ? -2.749 0.301 -15.710 1.00 77.38 86 LEU A N 1
ATOM 694 C CA . LEU A 1 86 ? -2.110 0.987 -16.830 1.00 77.38 86 LEU A CA 1
ATOM 695 C C . LEU A 1 86 ? -1.171 0.031 -17.571 1.00 77.38 86 LEU A C 1
ATOM 697 O O . LEU A 1 86 ? -0.525 -0.801 -16.945 1.00 77.38 86 LEU A O 1
ATOM 701 N N . ASP A 1 87 ? -1.049 0.173 -18.886 1.00 83.25 87 ASP A N 1
ATOM 702 C CA . ASP A 1 87 ? 0.065 -0.432 -19.617 1.00 83.25 87 ASP A CA 1
ATOM 703 C C . ASP A 1 87 ? 1.266 0.516 -19.511 1.00 83.25 87 ASP A C 1
ATOM 705 O O . ASP A 1 87 ? 1.209 1.651 -19.985 1.00 83.25 87 ASP A O 1
ATOM 709 N N . ILE A 1 88 ? 2.335 0.065 -18.855 1.00 84.81 88 ILE A N 1
ATOM 710 C CA . ILE A 1 88 ? 3.509 0.877 -18.521 1.00 84.81 88 ILE A CA 1
ATOM 711 C C . ILE A 1 88 ? 4.702 0.398 -19.358 1.00 84.81 88 ILE A C 1
ATOM 713 O O . ILE A 1 88 ? 5.132 -0.753 -19.216 1.00 84.81 88 ILE A O 1
ATOM 717 N N . PRO A 1 89 ? 5.271 1.250 -20.228 1.00 85.69 89 PRO A N 1
ATOM 718 C CA . PRO A 1 89 ? 6.473 0.923 -20.983 1.00 85.69 89 PRO A CA 1
ATOM 719 C C . PRO A 1 89 ? 7.690 0.672 -20.087 1.00 85.69 89 PRO A C 1
ATOM 721 O O . PRO A 1 89 ? 7.913 1.382 -19.105 1.00 85.69 89 PRO A O 1
ATOM 724 N N . ARG A 1 90 ? 8.565 -0.260 -20.491 1.00 86.69 90 ARG A N 1
ATOM 725 C CA . ARG A 1 90 ? 9.815 -0.554 -19.762 1.00 86.69 90 ARG A CA 1
ATOM 726 C C . ARG A 1 90 ? 10.675 0.686 -19.487 1.00 86.69 90 ARG A C 1
ATOM 728 O O . ARG A 1 90 ? 11.245 0.791 -18.408 1.00 86.69 90 ARG A O 1
ATOM 735 N N . TRP A 1 91 ? 10.763 1.640 -20.414 1.00 83.81 91 TRP A N 1
ATOM 736 C CA . TRP A 1 91 ? 11.566 2.854 -20.205 1.00 83.81 91 TRP A CA 1
ATOM 737 C C . TRP A 1 91 ? 11.026 3.748 -19.080 1.00 83.81 91 TRP A C 1
ATOM 739 O O . TRP A 1 91 ? 11.819 4.388 -18.396 1.00 83.81 91 TRP A O 1
ATOM 749 N N . GLU A 1 92 ? 9.704 3.796 -18.894 1.00 86.19 92 GLU A N 1
ATOM 750 C CA . GLU A 1 92 ? 9.051 4.564 -17.831 1.00 86.19 92 GLU A CA 1
ATOM 751 C C . GLU A 1 92 ? 9.272 3.860 -16.495 1.00 86.19 92 GLU A C 1
ATOM 753 O O . GLU A 1 92 ? 9.763 4.467 -15.549 1.00 86.19 92 GLU A O 1
ATOM 758 N N . PHE A 1 93 ? 9.028 2.547 -16.459 1.00 89.62 93 PHE A N 1
ATOM 759 C CA . PHE A 1 93 ? 9.286 1.696 -15.298 1.00 89.62 93 PHE A CA 1
ATOM 760 C C . PHE A 1 93 ? 10.706 1.866 -14.731 1.00 89.62 93 PHE A C 1
ATOM 762 O O . PHE A 1 93 ? 10.877 1.994 -13.518 1.00 89.62 93 PHE A O 1
ATOM 769 N N . LEU A 1 94 ? 11.721 1.926 -15.599 1.00 89.06 94 LEU A N 1
ATOM 770 C CA . LEU A 1 94 ? 13.123 2.043 -15.190 1.00 89.06 94 LEU A CA 1
ATOM 771 C C . LEU A 1 94 ? 13.462 3.351 -14.448 1.00 89.06 94 LEU A C 1
ATOM 773 O O . LEU A 1 94 ? 14.501 3.416 -13.788 1.00 89.06 94 LEU A O 1
ATOM 777 N N . GLN A 1 95 ? 12.606 4.375 -14.529 1.00 86.94 95 GLN A N 1
ATOM 778 C CA . GLN A 1 95 ? 12.799 5.650 -13.826 1.00 86.94 95 GLN A CA 1
ATOM 779 C C . GLN A 1 95 ? 12.478 5.553 -12.329 1.00 86.94 95 GLN A C 1
ATOM 781 O O . GLN A 1 95 ? 12.978 6.351 -11.541 1.00 86.94 95 GLN A O 1
ATOM 786 N N . TYR A 1 96 ? 11.688 4.560 -11.916 1.00 90.00 96 TYR A N 1
ATOM 787 C CA . TYR A 1 96 ? 11.214 4.395 -10.539 1.00 90.00 96 TYR A CA 1
ATOM 788 C C . TYR A 1 96 ? 12.118 3.442 -9.747 1.00 90.00 96 TYR A C 1
ATOM 790 O O . TYR A 1 96 ? 11.676 2.434 -9.189 1.00 90.00 96 TYR A O 1
ATOM 798 N N . ASN A 1 97 ? 13.414 3.757 -9.735 1.00 90.19 97 ASN A N 1
ATOM 799 C CA . ASN A 1 97 ? 14.467 2.954 -9.105 1.00 90.19 97 ASN A CA 1
ATOM 800 C C . ASN A 1 97 ? 14.881 3.446 -7.706 1.00 90.19 97 ASN A C 1
ATOM 802 O O . ASN A 1 97 ? 15.734 2.832 -7.069 1.00 90.19 97 ASN A O 1
ATOM 806 N N . ASP A 1 98 ? 14.281 4.537 -7.236 1.00 86.50 98 ASP A N 1
ATOM 807 C CA . ASP A 1 98 ? 14.605 5.161 -5.962 1.00 86.50 98 ASP A CA 1
ATOM 808 C C . ASP A 1 98 ? 13.396 5.095 -5.028 1.00 86.50 98 ASP A C 1
ATOM 810 O O . ASP A 1 98 ? 12.332 5.651 -5.307 1.00 86.50 98 ASP A O 1
ATOM 814 N N . TYR A 1 99 ? 13.556 4.394 -3.908 1.00 82.12 99 TYR A N 1
ATOM 815 C CA . TYR A 1 99 ? 12.500 4.248 -2.916 1.00 82.12 99 TYR A CA 1
ATOM 816 C C . TYR A 1 99 ? 12.353 5.501 -2.045 1.00 82.12 99 TYR A C 1
ATOM 818 O O . TYR A 1 99 ? 11.285 5.698 -1.466 1.00 82.12 99 TYR A O 1
ATOM 826 N N . GLU A 1 100 ? 13.372 6.363 -1.971 1.00 80.25 100 GLU A N 1
ATOM 827 C CA . GLU A 1 100 ? 13.315 7.626 -1.229 1.00 80.25 100 GLU A CA 1
ATOM 828 C C . GLU A 1 100 ? 12.545 8.714 -1.979 1.00 80.25 100 GLU A C 1
ATOM 830 O O . GLU A 1 100 ? 11.962 9.604 -1.352 1.00 80.25 100 GLU A O 1
ATOM 835 N N . SER A 1 101 ? 12.468 8.590 -3.304 1.00 80.62 101 SER A N 1
ATOM 836 C CA . SER A 1 101 ? 11.705 9.472 -4.180 1.00 80.62 101 SER A CA 1
ATOM 837 C C . SER A 1 101 ? 10.225 9.584 -3.762 1.00 80.62 101 SER A C 1
ATOM 839 O O . SER A 1 101 ? 9.618 8.586 -3.356 1.00 80.62 101 SER A O 1
ATOM 841 N N . PRO A 1 102 ? 9.580 10.765 -3.898 1.00 73.06 102 PRO A N 1
ATOM 842 C CA . PRO A 1 102 ? 8.156 10.943 -3.595 1.00 73.06 102 PRO A CA 1
ATOM 843 C C . PRO A 1 102 ? 7.226 9.988 -4.352 1.00 73.06 102 PRO A C 1
ATOM 845 O O . PRO A 1 102 ? 6.149 9.654 -3.863 1.00 73.06 102 PRO A O 1
ATOM 848 N N . GLN A 1 103 ? 7.625 9.561 -5.551 1.00 75.00 103 GLN A N 1
ATOM 849 C CA . GLN A 1 103 ? 6.873 8.619 -6.376 1.00 75.00 103 GLN A CA 1
ATOM 850 C C . GLN A 1 103 ? 7.062 7.151 -5.938 1.00 75.00 103 GLN A C 1
ATOM 852 O O . GLN A 1 103 ? 6.273 6.285 -6.329 1.00 75.00 103 GLN A O 1
ATOM 857 N N . GLY A 1 104 ? 8.062 6.885 -5.094 1.00 85.50 104 GLY A N 1
ATOM 858 C CA . GLY A 1 104 ? 8.442 5.563 -4.611 1.00 85.50 104 GLY A CA 1
ATOM 859 C C . GLY A 1 104 ? 9.175 4.708 -5.648 1.00 85.50 104 GLY A C 1
ATOM 860 O O . GLY A 1 104 ? 9.292 5.063 -6.820 1.00 85.50 104 GLY A O 1
ATOM 861 N N . ALA A 1 105 ? 9.634 3.542 -5.194 1.00 91.00 105 ALA A N 1
ATOM 862 C CA . ALA A 1 105 ? 10.265 2.532 -6.035 1.00 91.00 105 ALA A CA 1
ATOM 863 C C . ALA A 1 105 ? 9.232 1.558 -6.593 1.00 91.00 105 ALA A C 1
ATOM 865 O O . ALA A 1 105 ? 8.322 1.121 -5.879 1.00 91.00 105 ALA A O 1
ATOM 866 N N . TRP A 1 106 ? 9.393 1.185 -7.858 1.00 93.44 106 TRP A N 1
ATOM 867 C CA . TRP A 1 106 ? 8.544 0.200 -8.515 1.00 93.44 106 TRP A CA 1
ATOM 868 C C . TRP A 1 106 ? 9.304 -1.103 -8.727 1.00 93.44 106 TRP A C 1
ATOM 870 O O . TRP A 1 106 ? 10.510 -1.102 -8.953 1.00 93.44 106 TRP A O 1
ATOM 880 N N . VAL A 1 107 ? 8.595 -2.224 -8.684 1.00 94.00 107 VAL A N 1
ATOM 881 C CA . VAL A 1 107 ? 9.131 -3.541 -9.039 1.00 94.00 107 VAL A CA 1
ATOM 882 C C . VAL A 1 107 ? 8.155 -4.226 -9.978 1.00 94.00 107 VAL A C 1
ATOM 884 O O . VAL A 1 107 ? 6.943 -4.106 -9.806 1.00 94.00 107 VAL A O 1
ATOM 887 N N . ALA A 1 108 ? 8.677 -4.921 -10.979 1.00 92.94 108 ALA A N 1
ATOM 888 C CA . ALA A 1 108 ? 7.871 -5.728 -11.874 1.00 92.94 108 ALA A CA 1
ATOM 889 C C . ALA A 1 108 ? 7.947 -7.187 -11.423 1.00 92.94 108 ALA A C 1
ATOM 891 O O . ALA A 1 108 ? 9.037 -7.738 -11.302 1.00 92.94 108 ALA A O 1
ATOM 892 N N . VAL A 1 109 ? 6.808 -7.821 -11.169 1.00 90.69 109 VAL A N 1
ATOM 893 C CA . VAL A 1 109 ? 6.724 -9.235 -10.796 1.00 90.69 109 VAL A CA 1
ATOM 894 C C . VAL A 1 109 ? 5.637 -9.881 -11.642 1.00 90.69 109 VAL A C 1
ATOM 896 O O . VAL A 1 109 ? 4.516 -9.383 -11.694 1.00 90.69 109 VAL A O 1
ATOM 899 N N . ASP A 1 110 ? 5.991 -10.954 -12.351 1.00 87.62 110 ASP A N 1
ATOM 900 C CA . ASP A 1 110 ? 5.081 -11.680 -13.255 1.00 87.62 110 ASP A CA 1
ATOM 901 C C . ASP A 1 110 ? 4.361 -10.773 -14.283 1.00 87.62 110 ASP A C 1
ATOM 903 O O . ASP A 1 110 ? 3.179 -10.914 -14.588 1.00 87.62 110 ASP A O 1
A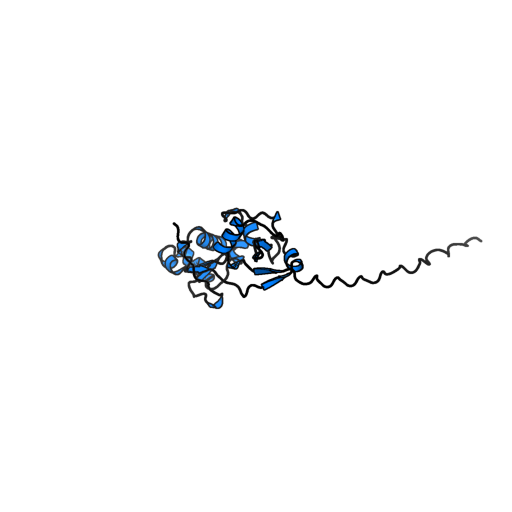TOM 907 N N . GLY A 1 111 ? 5.078 -9.765 -14.795 1.00 86.06 111 GLY A N 1
ATOM 908 C CA . GLY A 1 111 ? 4.548 -8.810 -15.774 1.00 86.06 111 GLY A CA 1
ATOM 909 C C . GLY A 1 111 ? 3.622 -7.728 -15.202 1.00 86.06 111 GLY A C 1
ATOM 910 O O . GLY A 1 111 ? 3.134 -6.900 -15.971 1.00 86.06 111 GLY A O 1
ATOM 911 N N . TYR A 1 112 ? 3.408 -7.681 -13.885 1.00 89.44 112 TYR A N 1
ATOM 912 C CA . TYR A 1 112 ? 2.695 -6.602 -13.195 1.00 89.44 112 TYR A CA 1
ATOM 913 C C . TYR A 1 112 ? 3.665 -5.704 -12.436 1.00 89.44 112 TYR A C 1
ATOM 915 O O . TYR A 1 112 ? 4.660 -6.170 -11.890 1.00 89.44 112 TYR A O 1
ATOM 923 N N . ILE A 1 113 ? 3.381 -4.406 -12.397 1.00 90.38 113 ILE A N 1
ATOM 924 C CA . ILE A 1 113 ? 4.212 -3.405 -11.728 1.00 90.38 113 ILE A CA 1
ATOM 925 C C . ILE A 1 113 ? 3.570 -3.028 -10.402 1.00 90.38 113 ILE A C 1
ATOM 927 O O . ILE A 1 113 ? 2.414 -2.612 -10.376 1.00 90.38 113 ILE A O 1
ATOM 931 N N . TYR A 1 114 ? 4.339 -3.105 -9.320 1.00 90.62 114 TYR A N 1
ATOM 932 C CA . TYR A 1 114 ? 3.914 -2.741 -7.973 1.00 90.62 114 TYR A CA 1
ATOM 933 C C . TYR A 1 114 ? 4.731 -1.566 -7.436 1.00 90.62 114 TYR A C 1
ATOM 935 O O . TYR A 1 114 ? 5.957 -1.565 -7.550 1.00 90.62 114 TYR A O 1
ATOM 943 N N . ASN A 1 115 ? 4.076 -0.598 -6.785 1.00 89.56 115 ASN A N 1
ATOM 944 C CA . ASN A 1 115 ? 4.771 0.426 -6.003 1.00 89.56 115 ASN A CA 1
ATOM 945 C C . ASN A 1 115 ? 5.169 -0.140 -4.635 1.00 89.56 115 ASN A C 1
ATOM 947 O O . ASN A 1 115 ? 4.357 -0.232 -3.710 1.00 89.56 115 ASN A O 1
ATOM 951 N N . VAL A 1 116 ? 6.442 -0.488 -4.503 1.00 88.75 116 VAL A N 1
ATOM 952 C CA . VAL A 1 116 ? 7.016 -1.130 -3.318 1.00 88.75 116 VAL A CA 1
ATOM 953 C C . VAL A 1 116 ? 7.879 -0.192 -2.485 1.00 88.75 116 VAL A C 1
ATOM 955 O O . VAL A 1 116 ? 8.437 -0.630 -1.484 1.00 88.75 116 VAL A O 1
ATOM 958 N N . GLY A 1 117 ? 7.948 1.100 -2.825 1.00 86.56 117 GLY A N 1
ATOM 959 C CA . GLY A 1 117 ? 8.749 2.073 -2.075 1.00 86.56 117 GLY A CA 1
ATOM 960 C C . GLY A 1 117 ? 8.427 2.079 -0.579 1.00 86.56 117 GLY A C 1
ATOM 961 O O . GLY A 1 117 ? 9.328 2.112 0.251 1.00 86.56 117 GLY A O 1
ATOM 962 N N . HIS A 1 118 ? 7.149 1.939 -0.222 1.00 76.12 118 HIS A N 1
ATOM 963 C CA . HIS A 1 118 ? 6.746 1.815 1.179 1.00 76.12 118 HIS A CA 1
ATOM 964 C C . HIS A 1 118 ? 7.223 0.508 1.829 1.00 76.12 118 HIS A C 1
ATOM 966 O O . HIS A 1 118 ? 7.694 0.519 2.960 1.00 76.12 118 HIS A O 1
ATOM 972 N N . LEU A 1 119 ? 7.119 -0.614 1.109 1.00 83.25 119 LEU A N 1
ATOM 973 C CA . LEU A 1 119 ? 7.540 -1.926 1.606 1.00 83.25 119 LEU A CA 1
ATOM 974 C C . LEU A 1 119 ? 9.057 -1.968 1.850 1.00 83.25 119 LEU A C 1
ATOM 976 O O . LEU A 1 119 ? 9.514 -2.604 2.792 1.00 83.25 119 LEU A O 1
ATOM 980 N N . MET A 1 120 ? 9.821 -1.234 1.035 1.00 85.75 120 MET A N 1
ATOM 981 C CA . MET A 1 120 ? 11.269 -1.069 1.182 1.00 85.75 120 MET A CA 1
ATOM 982 C C . MET A 1 120 ? 11.664 -0.188 2.372 1.00 85.75 120 MET A C 1
ATOM 984 O O . MET A 1 120 ? 12.671 -0.467 3.012 1.00 85.75 120 MET A O 1
ATOM 988 N N . LYS A 1 121 ? 10.902 0.873 2.684 1.00 80.38 121 LYS A N 1
ATOM 989 C CA . LYS A 1 121 ? 11.204 1.773 3.820 1.00 80.38 121 LYS A CA 1
ATOM 990 C C . LYS A 1 121 ? 10.980 1.129 5.182 1.00 80.38 121 LYS A C 1
ATOM 992 O O . LYS A 1 121 ? 11.558 1.571 6.168 1.00 80.38 121 LYS A O 1
ATOM 997 N N . HIS A 1 122 ? 10.120 0.121 5.217 1.00 77.44 122 HIS A N 1
ATOM 998 C CA . HIS A 1 122 ? 9.533 -0.414 6.435 1.00 77.44 122 HIS A CA 1
ATOM 999 C C . HIS A 1 122 ? 9.571 -1.954 6.462 1.00 77.44 122 HIS A C 1
ATOM 1001 O O . HIS A 1 122 ? 8.541 -2.583 6.719 1.00 77.44 122 HIS A O 1
ATOM 1007 N N . PRO A 1 123 ? 10.725 -2.591 6.168 1.00 77.56 123 PRO A N 1
ATOM 1008 C CA . PRO A 1 123 ? 10.828 -4.044 6.029 1.00 77.56 123 PRO A CA 1
ATOM 1009 C C . PRO A 1 123 ? 10.458 -4.803 7.312 1.00 77.56 123 PRO A C 1
ATOM 1011 O O . PRO A 1 123 ? 10.084 -5.969 7.246 1.00 77.56 123 PRO A O 1
ATOM 1014 N N . GLU A 1 124 ? 10.540 -4.155 8.473 1.00 73.88 124 GLU A N 1
ATOM 1015 C CA . GLU A 1 124 ? 10.221 -4.713 9.786 1.00 73.88 124 GLU A CA 1
ATOM 1016 C C . GLU A 1 124 ? 8.738 -5.063 9.984 1.00 73.88 124 GLU A C 1
ATOM 1018 O O . GLU A 1 124 ? 8.420 -5.869 10.858 1.00 73.88 124 GLU A O 1
ATOM 1023 N N . TYR A 1 125 ? 7.831 -4.503 9.177 1.00 65.69 125 TYR A N 1
ATOM 1024 C CA . TYR A 1 125 ? 6.387 -4.732 9.313 1.00 65.69 125 TYR A CA 1
ATOM 1025 C C . TYR A 1 125 ? 5.836 -5.803 8.364 1.00 65.69 125 TYR A C 1
ATOM 1027 O O . TYR A 1 125 ? 4.630 -6.068 8.372 1.00 65.69 125 TYR A O 1
ATOM 1035 N N . TYR A 1 126 ? 6.689 -6.419 7.544 1.00 70.25 126 TYR A N 1
ATOM 1036 C CA . TYR A 1 126 ? 6.271 -7.301 6.458 1.00 70.25 126 TYR A CA 1
ATOM 1037 C C . TYR A 1 126 ? 6.918 -8.684 6.551 1.00 70.25 126 TYR A C 1
ATOM 1039 O O . TYR A 1 126 ? 8.069 -8.832 6.944 1.00 70.25 126 TYR A O 1
ATOM 1047 N N . GLU A 1 127 ? 6.162 -9.711 6.158 1.00 67.44 127 GLU A N 1
ATOM 1048 C CA . GLU A 1 127 ? 6.619 -11.108 6.156 1.00 67.44 127 GLU A CA 1
ATOM 1049 C C . GLU A 1 127 ? 7.789 -11.339 5.185 1.00 67.44 127 GLU A C 1
ATOM 1051 O O . GLU A 1 127 ? 8.710 -12.098 5.484 1.00 67.44 127 GLU A O 1
ATOM 1056 N N . HIS A 1 128 ? 7.785 -10.638 4.047 1.00 69.94 128 HIS A N 1
ATOM 1057 C CA . HIS A 1 128 ? 8.868 -10.661 3.070 1.00 69.94 128 HIS A CA 1
ATOM 1058 C C . HIS A 1 128 ? 9.635 -9.338 3.083 1.00 69.94 128 HIS A C 1
ATOM 1060 O O . HIS A 1 128 ? 9.056 -8.264 2.918 1.00 69.94 128 HIS A O 1
ATOM 1066 N N . GLN A 1 129 ? 10.961 -9.424 3.213 1.00 75.88 129 GLN A N 1
ATOM 1067 C CA . GLN A 1 129 ? 11.837 -8.268 3.055 1.00 75.88 129 GLN A CA 1
ATOM 1068 C C . GLN A 1 129 ? 12.014 -7.953 1.571 1.00 75.88 129 GLN A C 1
ATOM 1070 O O . GLN A 1 129 ? 12.615 -8.728 0.826 1.00 75.88 129 GLN A O 1
ATOM 1075 N N . ILE A 1 130 ? 11.511 -6.793 1.153 1.00 78.56 130 ILE A N 1
ATOM 1076 C CA . ILE A 1 130 ? 11.785 -6.252 -0.175 1.00 78.56 130 ILE A CA 1
ATOM 1077 C C . ILE A 1 130 ? 13.120 -5.512 -0.125 1.00 78.56 130 ILE A C 1
ATOM 1079 O O . ILE A 1 130 ? 13.246 -4.472 0.519 1.00 78.56 130 ILE A O 1
ATOM 1083 N N . GLY A 1 131 ? 14.123 -6.060 -0.810 1.00 80.12 131 GLY A N 1
ATOM 1084 C CA . GLY A 1 131 ? 15.450 -5.458 -0.886 1.00 80.12 131 GLY A CA 1
ATOM 1085 C C . GLY A 1 131 ? 15.471 -4.210 -1.768 1.00 80.12 131 GLY A C 1
ATOM 1086 O O . GLY A 1 131 ? 14.852 -4.176 -2.828 1.00 80.12 131 GLY A O 1
ATOM 1087 N N . PHE A 1 132 ? 16.251 -3.198 -1.381 1.00 80.56 132 PHE A N 1
ATOM 1088 C CA . PHE A 1 132 ? 16.417 -1.960 -2.160 1.00 80.56 132 PHE A CA 1
ATOM 1089 C C . PHE A 1 132 ? 16.918 -2.205 -3.591 1.00 80.56 132 PHE A C 1
ATOM 1091 O O . PHE A 1 132 ? 16.590 -1.468 -4.515 1.00 80.56 132 PHE A O 1
ATOM 1098 N N . ASN A 1 133 ? 17.677 -3.284 -3.800 1.00 82.81 133 ASN A N 1
ATOM 1099 C CA . ASN A 1 133 ? 18.191 -3.692 -5.107 1.00 82.81 133 ASN A CA 1
ATOM 1100 C C . ASN A 1 133 ? 17.107 -4.183 -6.086 1.00 82.81 133 ASN A C 1
ATOM 1102 O O . ASN A 1 133 ? 17.435 -4.486 -7.234 1.00 82.81 133 ASN A O 1
ATOM 1106 N N . TRP A 1 134 ? 15.849 -4.291 -5.650 1.00 87.94 134 TRP A N 1
ATOM 1107 C CA . TRP A 1 134 ? 14.717 -4.704 -6.484 1.00 87.94 134 TRP A CA 1
ATOM 1108 C C . TRP A 1 134 ? 14.031 -3.535 -7.192 1.00 87.94 134 TRP A C 1
ATOM 1110 O O . TRP A 1 134 ? 13.228 -3.756 -8.096 1.00 87.94 134 TRP A O 1
ATOM 1120 N N . ALA A 1 135 ? 14.340 -2.297 -6.808 1.00 89.44 135 ALA A N 1
ATOM 1121 C CA . ALA A 1 135 ? 13.774 -1.124 -7.452 1.00 89.44 135 ALA A CA 1
ATOM 1122 C C . ALA A 1 135 ? 14.128 -1.106 -8.952 1.00 89.44 135 ALA A C 1
ATOM 1124 O O . ALA A 1 135 ? 15.272 -1.359 -9.339 1.00 89.44 135 ALA A O 1
ATOM 1125 N N . ALA A 1 136 ? 13.126 -0.856 -9.796 1.00 91.31 136 ALA A N 1
ATOM 1126 C CA 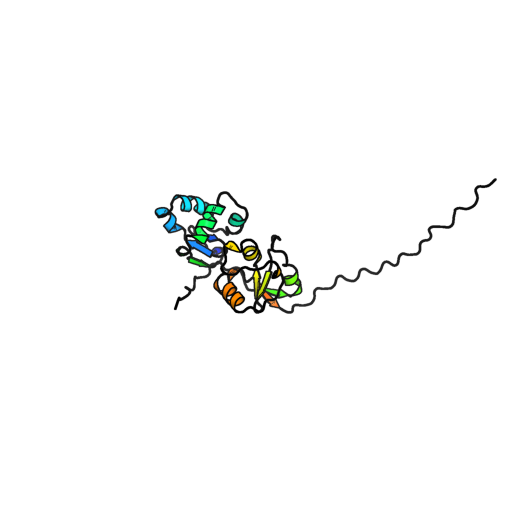. ALA A 1 136 ? 13.186 -0.954 -11.252 1.00 91.31 136 ALA A CA 1
ATOM 1127 C C . ALA A 1 136 ? 13.677 -2.317 -11.797 1.00 91.31 136 ALA A C 1
ATOM 1129 O O . ALA A 1 136 ? 14.249 -2.391 -12.888 1.00 91.31 136 ALA A O 1
ATOM 1130 N N . ARG A 1 137 ? 13.468 -3.419 -11.059 1.00 92.19 137 ARG A N 1
ATOM 1131 C CA . ARG A 1 137 ? 13.787 -4.780 -11.523 1.00 92.19 137 ARG A CA 1
ATOM 1132 C C . ARG A 1 137 ? 12.550 -5.592 -11.864 1.00 92.19 137 ARG A C 1
ATOM 1134 O O . ARG A 1 137 ? 11.523 -5.512 -11.197 1.00 92.19 137 ARG A O 1
ATOM 1141 N N . GLU A 1 138 ? 12.704 -6.421 -12.889 1.00 92.38 138 GLU A N 1
ATOM 1142 C CA . GLU A 1 138 ? 11.802 -7.527 -13.183 1.00 92.38 138 GLU A CA 1
ATOM 1143 C C . GLU A 1 138 ? 12.248 -8.741 -12.368 1.00 92.38 138 GLU A C 1
ATOM 1145 O O . GLU A 1 138 ? 13.375 -9.222 -12.511 1.00 92.38 138 GLU A O 1
ATOM 1150 N N . LEU A 1 139 ? 11.374 -9.209 -11.486 1.00 90.31 139 LEU A N 1
ATOM 1151 C CA . LEU A 1 139 ? 11.598 -10.361 -10.634 1.00 90.31 139 LEU A CA 1
ATOM 1152 C C . LEU A 1 139 ? 10.747 -11.531 -11.109 1.00 90.31 139 LEU A C 1
ATOM 1154 O O . LEU A 1 139 ? 9.577 -11.392 -11.467 1.00 90.31 139 LEU A O 1
ATOM 1158 N N . THR A 1 140 ? 11.354 -12.708 -11.062 1.00 82.75 140 THR A N 1
ATOM 1159 C CA . THR A 1 140 ? 10.715 -13.989 -11.360 1.00 82.75 140 THR A CA 1
ATOM 1160 C C . THR A 1 140 ? 10.622 -14.795 -10.071 1.00 82.75 140 THR A C 1
ATOM 1162 O O . THR A 1 140 ? 11.302 -15.797 -9.885 1.00 82.75 140 THR A O 1
ATOM 1165 N N . ASP A 1 141 ? 9.800 -14.309 -9.141 1.00 83.62 141 ASP A N 1
ATOM 1166 C CA . ASP A 1 141 ? 9.510 -14.997 -7.884 1.00 83.62 141 ASP A CA 1
ATOM 1167 C C . ASP A 1 141 ? 7.988 -15.177 -7.739 1.00 83.62 141 ASP A C 1
ATOM 1169 O O . ASP A 1 141 ? 7.279 -14.206 -7.460 1.00 83.62 141 ASP A O 1
ATOM 1173 N N . PRO A 1 142 ? 7.462 -16.399 -7.943 1.00 80.94 142 PRO A N 1
ATOM 1174 C CA . PRO A 1 142 ? 6.029 -16.657 -7.863 1.00 80.94 142 PRO A CA 1
ATOM 1175 C C . PRO A 1 142 ? 5.477 -16.523 -6.437 1.00 80.94 142 PRO A C 1
ATOM 1177 O O . PRO A 1 142 ? 4.313 -16.160 -6.279 1.00 80.94 142 PRO A O 1
ATOM 1180 N N . ASN A 1 143 ? 6.289 -16.759 -5.399 1.00 85.31 143 ASN A N 1
ATOM 1181 C CA . ASN A 1 143 ? 5.851 -16.576 -4.014 1.00 85.31 143 ASN A CA 1
ATOM 1182 C C . ASN A 1 143 ? 5.698 -15.086 -3.707 1.00 85.31 143 ASN A C 1
ATOM 1184 O O . ASN A 1 143 ? 4.695 -14.675 -3.128 1.00 85.31 143 ASN A O 1
ATOM 1188 N N . LEU A 1 144 ? 6.653 -14.267 -4.159 1.00 84.62 144 LEU A N 1
ATOM 1189 C CA . LEU A 1 144 ? 6.557 -12.813 -4.053 1.00 84.62 144 LEU A CA 1
ATOM 1190 C C . LEU A 1 144 ? 5.369 -12.270 -4.854 1.00 84.62 144 LEU A C 1
ATOM 1192 O O . LEU A 1 144 ? 4.635 -11.423 -4.350 1.00 84.62 144 LEU A O 1
ATOM 1196 N N . ALA A 1 145 ? 5.155 -12.772 -6.075 1.00 82.00 145 ALA A N 1
ATOM 1197 C CA . ALA A 1 145 ? 4.019 -12.393 -6.914 1.00 82.00 145 ALA A CA 1
ATOM 1198 C C . ALA A 1 145 ? 2.692 -12.677 -6.204 1.00 82.00 145 ALA A C 1
ATOM 1200 O O . ALA A 1 145 ? 1.824 -11.806 -6.109 1.00 82.00 145 ALA A O 1
ATOM 1201 N N . GLN A 1 146 ? 2.556 -13.885 -5.651 1.00 82.44 146 GLN A N 1
ATOM 1202 C CA . GLN A 1 146 ? 1.380 -14.287 -4.896 1.00 82.44 146 GLN A CA 1
ATOM 1203 C C . GLN A 1 146 ? 1.207 -13.430 -3.641 1.00 82.44 146 GLN A C 1
ATOM 1205 O O . GLN A 1 146 ? 0.097 -12.975 -3.365 1.00 82.44 146 GLN A O 1
ATOM 1210 N N . TRP A 1 147 ? 2.283 -13.172 -2.899 1.00 83.69 147 TRP A N 1
ATOM 1211 C CA . TRP A 1 147 ? 2.245 -12.353 -1.694 1.00 83.69 147 TRP A CA 1
ATOM 1212 C C . TRP A 1 147 ? 1.829 -10.907 -1.988 1.00 83.69 147 TRP A C 1
ATOM 1214 O O . TRP A 1 147 ? 0.930 -10.400 -1.319 1.00 83.69 147 TRP A O 1
ATOM 1224 N N . LEU A 1 148 ? 2.400 -10.273 -3.018 1.00 83.50 148 LEU A N 1
ATOM 1225 C CA . LEU A 1 148 ? 2.034 -8.923 -3.463 1.00 83.50 148 LEU A CA 1
ATOM 1226 C C . LEU A 1 148 ? 0.591 -8.856 -3.964 1.00 83.50 148 LEU A C 1
ATOM 1228 O O . LEU A 1 148 ? -0.148 -7.955 -3.582 1.00 83.50 148 LEU A O 1
ATOM 1232 N N . THR A 1 149 ? 0.169 -9.830 -4.769 1.00 78.12 149 THR A N 1
ATOM 1233 C CA . THR A 1 149 ? -1.205 -9.896 -5.289 1.00 78.12 149 THR A CA 1
ATOM 1234 C C . THR A 1 149 ? -2.224 -10.098 -4.171 1.00 78.12 149 THR A C 1
ATOM 1236 O O . THR A 1 149 ? -3.297 -9.507 -4.205 1.00 78.12 149 THR A O 1
ATOM 1239 N N . THR A 1 150 ? -1.891 -10.912 -3.168 1.00 75.94 150 THR A N 1
ATOM 1240 C CA . THR A 1 150 ? -2.814 -11.249 -2.076 1.00 75.94 150 THR A CA 1
ATOM 1241 C C . THR A 1 150 ? -2.885 -10.145 -1.022 1.00 75.94 150 THR A C 1
ATOM 1243 O O . THR A 1 150 ? -3.968 -9.830 -0.543 1.00 75.94 150 THR A O 1
ATOM 1246 N N . ASN A 1 151 ? -1.745 -9.559 -0.642 1.00 73.88 151 ASN A N 1
ATOM 1247 C CA . ASN A 1 151 ? -1.661 -8.640 0.499 1.00 73.88 151 ASN A CA 1
ATOM 1248 C C . ASN A 1 151 ? -1.607 -7.166 0.094 1.00 73.88 151 ASN A C 1
ATOM 1250 O O . ASN A 1 151 ? -1.897 -6.298 0.912 1.00 73.88 151 ASN A O 1
ATOM 1254 N N . PHE A 1 152 ? -1.219 -6.868 -1.147 1.00 77.69 152 PHE A N 1
ATOM 1255 C CA . PHE A 1 152 ? -1.042 -5.500 -1.628 1.00 77.69 152 PHE A CA 1
ATOM 1256 C C . PHE A 1 152 ? -1.597 -5.282 -3.047 1.00 77.69 152 PHE A C 1
ATOM 1258 O O . PHE A 1 152 ? -0.920 -4.653 -3.870 1.00 77.69 152 PHE A O 1
ATOM 1265 N N . PRO A 1 153 ? -2.824 -5.746 -3.365 1.00 69.62 153 PRO A N 1
ATOM 1266 C CA . PRO A 1 153 ? -3.394 -5.607 -4.708 1.00 69.62 153 PRO A CA 1
ATOM 1267 C C . PRO A 1 153 ? -3.472 -4.140 -5.155 1.00 69.62 153 PRO A C 1
ATOM 1269 O O . PRO A 1 153 ? -3.177 -3.818 -6.302 1.00 69.62 153 PRO A O 1
ATOM 1272 N N . ALA A 1 154 ? -3.746 -3.230 -4.220 1.00 67.12 154 ALA A N 1
ATOM 1273 C CA . ALA A 1 154 ? -3.788 -1.784 -4.428 1.00 67.12 154 ALA A CA 1
ATOM 1274 C C . ALA A 1 154 ? -2.463 -1.156 -4.886 1.00 67.12 154 ALA A C 1
ATOM 1276 O O . ALA A 1 154 ? -2.450 -0.080 -5.485 1.00 67.12 154 ALA A O 1
ATOM 1277 N N . ARG A 1 155 ? -1.332 -1.811 -4.589 1.00 79.12 155 ARG A N 1
ATOM 1278 C CA . ARG A 1 155 ? -0.003 -1.346 -5.002 1.00 79.12 155 ARG A CA 1
ATOM 1279 C C . ARG A 1 155 ? 0.290 -1.682 -6.453 1.00 79.12 155 ARG A C 1
ATOM 1281 O O . ARG A 1 155 ? 1.257 -1.141 -6.986 1.00 79.12 155 ARG A O 1
ATOM 1288 N N . CYS A 1 156 ? -0.509 -2.549 -7.076 1.00 84.88 156 CYS A N 1
ATOM 1289 C CA . CYS A 1 156 ? -0.407 -2.848 -8.493 1.00 84.88 156 CYS A CA 1
ATOM 1290 C C . CYS A 1 156 ? -0.795 -1.610 -9.308 1.00 84.88 156 CYS A C 1
ATOM 1292 O O . CYS A 1 156 ? -1.944 -1.183 -9.337 1.00 84.88 156 CYS A O 1
ATOM 1294 N N . ILE A 1 157 ? 0.188 -1.038 -9.988 1.00 83.31 157 ILE A N 1
ATOM 1295 C CA . ILE A 1 157 ? 0.056 0.162 -10.815 1.00 83.31 157 ILE A CA 1
ATOM 1296 C C . ILE A 1 157 ? -0.457 -0.217 -12.207 1.00 83.31 157 ILE A C 1
ATOM 1298 O O . ILE A 1 157 ? -1.206 0.527 -12.844 1.00 83.31 157 ILE A O 1
ATOM 1302 N N . GLY A 1 158 ? -0.041 -1.382 -12.704 1.00 85.31 158 GLY A N 1
ATOM 1303 C CA . GLY A 1 158 ? -0.271 -1.731 -14.093 1.00 85.31 158 GLY A CA 1
ATOM 1304 C C . GLY A 1 158 ? 0.474 -2.967 -14.563 1.00 85.31 158 GLY A C 1
ATOM 1305 O O . GLY A 1 158 ? 1.026 -3.724 -13.767 1.00 85.31 158 GLY A O 1
ATOM 1306 N N . ARG A 1 159 ? 0.487 -3.160 -15.878 1.00 88.25 159 ARG A N 1
ATOM 1307 C CA . ARG A 1 159 ? 1.215 -4.222 -16.567 1.00 88.25 159 ARG A CA 1
ATOM 1308 C C . ARG A 1 159 ? 2.447 -3.639 -17.232 1.00 88.25 159 ARG A C 1
ATOM 1310 O O . ARG A 1 159 ? 2.378 -2.596 -17.878 1.00 88.25 159 ARG A O 1
ATOM 1317 N N . LEU A 1 160 ? 3.569 -4.328 -17.089 1.00 88.44 160 LEU A N 1
ATOM 1318 C CA . LEU A 1 160 ? 4.775 -4.001 -17.825 1.00 88.44 160 LEU A CA 1
ATOM 1319 C C . LEU A 1 160 ? 4.587 -4.426 -19.282 1.00 88.44 160 LEU A C 1
ATOM 1321 O O . LEU A 1 160 ? 4.322 -5.595 -19.566 1.00 88.44 160 LEU A O 1
ATOM 1325 N N . VAL A 1 161 ? 4.740 -3.480 -20.204 1.00 85.75 161 VAL A N 1
ATOM 1326 C CA . VAL A 1 161 ? 4.672 -3.736 -21.644 1.00 85.75 161 VAL A CA 1
ATOM 1327 C C . VAL A 1 161 ? 5.977 -3.342 -22.324 1.00 85.75 161 VAL A C 1
ATOM 1329 O O . VAL A 1 161 ? 6.667 -2.399 -21.919 1.00 85.75 161 VAL A O 1
ATOM 1332 N N . GLU A 1 162 ? 6.302 -4.030 -23.417 1.00 79.00 162 GLU A N 1
ATOM 1333 C CA . GLU A 1 162 ? 7.313 -3.556 -24.363 1.00 79.00 162 GLU A CA 1
ATOM 1334 C C . GLU A 1 162 ? 6.718 -2.389 -25.166 1.00 79.00 162 GLU A C 1
ATOM 1336 O O . GLU A 1 162 ? 6.264 -2.530 -26.298 1.00 79.00 162 GLU A O 1
ATOM 1341 N N . GLY A 1 163 ? 6.607 -1.230 -24.515 1.00 64.94 163 GLY A N 1
ATOM 1342 C CA . GLY A 1 163 ? 6.156 0.004 -25.150 1.00 64.94 163 GLY A CA 1
ATOM 1343 C C . GLY A 1 163 ? 7.195 0.559 -26.134 1.00 64.94 163 GLY A C 1
ATOM 1344 O O . GLY A 1 163 ? 8.341 0.101 -26.161 1.00 64.94 163 GLY A O 1
ATOM 1345 N N . PRO A 1 164 ? 6.827 1.570 -26.939 1.00 61.81 164 PRO A N 1
ATOM 1346 C CA . PRO A 1 164 ? 7.751 2.188 -27.882 1.00 61.81 164 PRO A CA 1
ATOM 1347 C C . PRO A 1 164 ? 8.963 2.782 -27.150 1.00 61.81 164 PRO A C 1
ATOM 1349 O O . PRO A 1 164 ? 8.827 3.380 -26.080 1.00 61.81 164 PRO A O 1
ATOM 1352 N N . ILE A 1 165 ? 10.150 2.616 -27.743 1.00 56.50 165 ILE A N 1
ATOM 1353 C CA . ILE A 1 165 ? 11.391 3.266 -27.299 1.00 56.50 165 ILE A CA 1
ATOM 1354 C C . ILE A 1 165 ? 11.126 4.782 -27.287 1.00 56.50 165 ILE A C 1
ATOM 1356 O O . ILE A 1 165 ? 10.559 5.288 -28.263 1.00 56.50 165 ILE A O 1
ATOM 1360 N N . PRO A 1 166 ? 11.479 5.512 -26.212 1.00 55.81 166 PRO A N 1
ATOM 1361 C CA . PRO A 1 166 ? 11.237 6.947 -26.152 1.00 55.81 166 PRO A CA 1
ATOM 1362 C C . PRO A 1 166 ? 11.903 7.634 -27.353 1.00 55.81 166 PRO A C 1
ATOM 1364 O O . PRO A 1 166 ? 12.941 7.155 -27.826 1.00 55.81 166 PRO A O 1
ATOM 1367 N N . PRO A 1 167 ? 11.338 8.743 -27.867 1.00 51.59 167 PRO A N 1
ATOM 1368 C CA . PRO A 1 167 ? 12.024 9.532 -28.876 1.00 51.59 167 PRO A CA 1
ATOM 1369 C C . PRO A 1 167 ? 13.393 9.905 -28.309 1.00 51.59 167 PRO A C 1
ATOM 1371 O O . PRO A 1 167 ? 13.478 10.585 -27.285 1.00 51.59 167 PRO A O 1
ATOM 1374 N N . GLN A 1 168 ? 14.458 9.399 -28.934 1.00 52.81 168 GLN A N 1
ATOM 1375 C CA . GLN A 1 168 ? 15.806 9.789 -28.551 1.00 52.81 168 GLN A CA 1
ATOM 1376 C C . GLN A 1 168 ? 15.882 11.317 -28.654 1.00 52.81 168 GLN A C 1
ATOM 1378 O O . GLN A 1 168 ? 15.327 11.874 -29.614 1.00 52.81 168 GLN A O 1
ATOM 1383 N N . PRO A 1 169 ? 16.521 12.006 -27.689 1.00 51.41 169 PRO A N 1
ATOM 1384 C CA . PRO A 1 169 ? 16.848 13.406 -27.884 1.00 51.41 169 PRO A CA 1
ATOM 1385 C C . PRO A 1 169 ? 17.531 13.497 -29.246 1.00 51.41 169 PRO A C 1
ATOM 1387 O O . PRO A 1 169 ? 18.465 12.737 -29.512 1.00 51.41 169 PRO A O 1
ATOM 1390 N N . LYS A 1 170 ? 16.994 14.332 -30.147 1.00 47.72 170 LYS A N 1
ATOM 1391 C CA . LYS A 1 170 ? 17.665 14.606 -31.420 1.00 47.72 170 LYS A CA 1
ATOM 1392 C C . LYS A 1 170 ? 19.093 14.958 -31.043 1.00 47.72 170 LYS A C 1
ATOM 1394 O O . LYS A 1 170 ? 19.254 15.861 -30.224 1.00 47.72 170 LYS A O 1
ATOM 1399 N N . ALA A 1 171 ? 20.065 14.208 -31.564 1.00 45.66 171 ALA A N 1
ATOM 1400 C CA . ALA A 1 171 ? 21.467 14.539 -31.382 1.00 45.66 171 ALA A CA 1
ATOM 1401 C C . ALA A 1 171 ? 21.592 16.043 -31.623 1.00 45.66 171 ALA A C 1
ATOM 1403 O O . ALA A 1 171 ? 21.142 16.536 -32.666 1.00 45.66 171 ALA A O 1
ATOM 1404 N N . GLU A 1 172 ? 22.053 16.774 -30.608 1.00 52.81 172 GLU A N 1
ATOM 1405 C CA . GLU A 1 172 ? 22.414 18.167 -30.811 1.00 52.81 172 GLU A CA 1
ATOM 1406 C C . GLU A 1 172 ? 23.383 18.168 -31.996 1.00 52.81 172 GLU A C 1
ATOM 1408 O O . GLU A 1 172 ? 24.247 17.287 -32.052 1.00 52.81 172 GLU A O 1
ATOM 1413 N N . PRO A 1 173 ? 23.187 19.034 -33.005 1.00 51.03 173 PRO A N 1
ATOM 1414 C CA . PRO A 1 173 ? 24.147 19.113 -34.090 1.00 51.03 173 PRO A CA 1
ATOM 1415 C C . PRO A 1 173 ? 25.512 19.341 -33.450 1.00 51.03 173 PRO A C 1
ATOM 1417 O O . PRO A 1 173 ? 25.640 20.251 -32.629 1.00 51.03 173 PRO A O 1
ATOM 1420 N N . ASP A 1 174 ? 26.479 18.482 -33.783 1.00 51.16 174 ASP A N 1
ATOM 1421 C CA . ASP A 1 174 ? 27.867 18.658 -33.384 1.00 51.16 174 ASP A CA 1
ATOM 1422 C C . ASP A 1 174 ? 28.242 20.097 -33.740 1.00 51.16 174 ASP A C 1
ATOM 1424 O O . ASP A 1 174 ? 28.351 20.459 -34.914 1.00 51.16 174 ASP A O 1
ATOM 1428 N N . PHE A 1 175 ? 28.353 20.954 -32.726 1.00 53.53 175 PHE A N 1
ATOM 1429 C CA . PHE A 1 175 ? 28.993 22.241 -32.894 1.00 53.53 175 PHE A CA 1
ATOM 1430 C C . PHE A 1 175 ? 30.463 21.908 -33.121 1.00 53.53 175 PHE A C 1
ATOM 1432 O O . PHE A 1 175 ? 31.221 21.716 -32.169 1.00 53.53 175 PHE A O 1
ATOM 1439 N N . GLU A 1 176 ? 30.853 21.776 -34.389 1.00 52.72 176 GLU A N 1
ATOM 1440 C CA . GLU A 1 176 ? 32.250 21.910 -34.764 1.00 52.72 176 GLU A CA 1
ATOM 1441 C C . GLU A 1 176 ? 32.709 23.264 -34.207 1.00 52.72 176 GLU A C 1
ATOM 1443 O O . GLU A 1 176 ? 32.094 24.290 -34.521 1.00 52.72 176 GLU A O 1
ATOM 1448 N N . PRO A 1 177 ? 33.723 23.310 -33.327 1.00 45.88 177 PRO A N 1
ATOM 1449 C CA . PRO A 1 177 ? 34.317 24.581 -32.974 1.00 45.88 177 PRO A CA 1
ATOM 1450 C C . PRO A 1 177 ? 34.937 25.141 -34.255 1.00 45.88 177 PRO A C 1
ATOM 1452 O O . PRO A 1 177 ? 35.963 24.641 -34.722 1.00 45.88 177 PRO A O 1
ATOM 1455 N N . GLU A 1 178 ? 34.293 26.152 -34.844 1.00 53.88 178 GLU A N 1
ATOM 1456 C CA . GLU A 1 178 ? 34.930 26.979 -35.861 1.00 53.88 178 GLU A CA 1
ATOM 1457 C C . GLU A 1 178 ? 36.271 27.462 -35.299 1.00 53.88 178 GLU A C 1
ATOM 1459 O O . GLU A 1 178 ? 36.381 27.853 -34.133 1.00 53.88 178 GLU A O 1
ATOM 1464 N N . GLY A 1 179 ? 37.299 27.304 -36.129 1.00 49.53 179 GLY A N 1
ATOM 1465 C CA . GLY A 1 179 ? 38.700 27.351 -35.757 1.00 49.53 179 GLY A CA 1
ATOM 1466 C C . GLY A 1 179 ? 39.082 28.517 -34.851 1.00 49.53 179 GLY A C 1
ATOM 1467 O O . GLY A 1 179 ? 38.633 29.653 -34.989 1.00 49.53 179 GLY A O 1
ATOM 1468 N N . SER A 1 180 ? 39.984 28.201 -33.929 1.00 48.06 180 SER A N 1
ATOM 1469 C CA . SER A 1 180 ? 40.724 29.166 -33.139 1.00 48.06 180 SER A CA 1
ATOM 1470 C C . SER A 1 180 ? 41.584 30.064 -34.041 1.00 48.06 180 SER A C 1
ATOM 1472 O O . SER A 1 180 ? 42.762 29.786 -34.243 1.00 48.06 180 SER A O 1
ATOM 1474 N N . ASP A 1 181 ? 41.036 31.187 -34.497 1.00 51.97 181 ASP A N 1
ATOM 1475 C CA . ASP A 1 181 ? 41.818 32.351 -34.944 1.00 51.97 181 ASP A CA 1
ATOM 1476 C C . ASP A 1 181 ? 42.205 33.229 -33.738 1.00 51.97 181 ASP A C 1
ATOM 1478 O O . ASP A 1 181 ? 42.087 34.453 -33.731 1.00 51.97 181 ASP A O 1
ATOM 1482 N N . PHE A 1 182 ? 42.668 32.587 -32.665 1.00 52.19 182 PHE A N 1
ATOM 1483 C CA . PHE A 1 182 ? 43.393 33.248 -31.589 1.00 52.19 182 PHE A CA 1
ATOM 1484 C C . PHE A 1 182 ? 44.838 32.773 -31.674 1.00 52.19 182 PHE A C 1
ATOM 1486 O O . PHE A 1 182 ? 45.103 31.610 -31.384 1.00 52.19 182 PHE A O 1
ATOM 1493 N N . LEU A 1 183 ? 45.722 33.706 -32.051 1.00 52.88 183 LEU A N 1
ATOM 1494 C CA . LEU A 1 183 ? 47.190 33.745 -31.912 1.00 52.88 183 LEU A CA 1
ATOM 1495 C C . LEU A 1 183 ? 47.923 34.009 -33.238 1.00 52.88 183 LEU A C 1
ATOM 1497 O O . LEU A 1 183 ? 48.582 33.128 -33.778 1.00 52.88 183 LEU A O 1
ATOM 1501 N N . SER A 1 184 ? 47.920 35.267 -33.684 1.00 51.84 184 SER A N 1
ATOM 1502 C CA . SER A 1 184 ? 49.078 35.850 -34.378 1.00 51.84 184 SER A CA 1
ATOM 1503 C C . SER A 1 184 ? 48.973 37.375 -34.424 1.00 51.84 184 SER A C 1
ATOM 1505 O O . SER A 1 184 ? 48.676 37.938 -35.466 1.00 51.84 184 SER A O 1
ATOM 1507 N N . GLU A 1 185 ? 49.186 38.046 -33.292 1.00 52.69 185 GLU A N 1
ATOM 1508 C CA . GLU A 1 185 ? 49.560 39.471 -33.268 1.00 52.69 185 GLU A CA 1
ATOM 1509 C C . GLU A 1 185 ? 50.220 39.800 -31.916 1.00 52.69 185 GLU A C 1
ATOM 1511 O O . GLU A 1 185 ? 49.729 40.562 -31.088 1.00 52.69 185 GLU A O 1
ATOM 1516 N N . ILE A 1 186 ? 51.350 39.141 -31.656 1.00 56.81 186 ILE A N 1
ATOM 1517 C CA . ILE A 1 186 ? 52.384 39.679 -30.771 1.00 56.81 186 ILE A CA 1
ATOM 1518 C C . ILE A 1 186 ? 53.683 39.559 -31.550 1.00 56.81 186 ILE A C 1
ATOM 1520 O O . ILE A 1 186 ? 54.328 38.520 -31.501 1.00 56.81 186 ILE A O 1
ATOM 1524 N N . GLU A 1 187 ? 54.040 40.609 -32.277 1.00 50.81 187 GLU A N 1
ATOM 1525 C CA . GLU A 1 187 ? 55.426 40.915 -32.614 1.00 50.81 187 GLU A CA 1
ATOM 1526 C C . GLU A 1 187 ? 55.539 42.425 -32.884 1.00 50.81 187 GLU A C 1
ATOM 1528 O O . GLU A 1 187 ? 54.624 43.049 -33.416 1.00 50.81 187 GLU A O 1
ATOM 1533 N N . ASP A 1 188 ? 56.663 42.981 -32.436 1.00 47.34 188 ASP A N 1
ATOM 1534 C CA . ASP A 1 188 ? 57.171 44.339 -32.657 1.00 47.34 188 ASP A CA 1
ATOM 1535 C C . ASP A 1 188 ? 56.703 45.482 -31.733 1.00 47.34 188 ASP A C 1
ATOM 1537 O O . ASP A 1 188 ? 56.108 46.477 -32.141 1.00 47.34 188 ASP A O 1
ATOM 1541 N N . ILE A 1 189 ? 57.174 45.427 -30.478 1.00 49.84 189 ILE A N 1
ATOM 1542 C CA . ILE A 1 189 ? 57.743 46.623 -29.828 1.00 49.84 189 ILE A CA 1
ATOM 1543 C C . ILE A 1 189 ? 59.240 46.382 -29.612 1.00 49.84 189 ILE A C 1
ATOM 1545 O O . ILE A 1 189 ? 59.650 45.820 -28.599 1.00 49.84 189 ILE A O 1
ATOM 1549 N N . MET A 1 190 ? 60.052 46.844 -30.563 1.00 43.12 190 MET A N 1
ATOM 1550 C CA . MET A 1 190 ? 61.412 47.333 -30.327 1.00 43.12 190 MET A CA 1
ATOM 1551 C C . MET A 1 190 ? 61.754 48.383 -31.391 1.00 43.12 190 MET A C 1
ATOM 1553 O O . MET A 1 190 ? 61.997 48.028 -32.541 1.00 43.12 190 MET A O 1
ATOM 1557 N N . ILE A 1 191 ? 61.740 49.660 -30.991 1.00 46.22 191 ILE A N 1
ATOM 1558 C CA . ILE A 1 191 ? 62.801 50.689 -31.113 1.00 46.22 191 ILE A CA 1
ATOM 1559 C C . ILE A 1 191 ? 62.273 51.978 -30.473 1.00 46.22 191 ILE A C 1
ATOM 1561 O O . ILE A 1 191 ? 61.160 52.415 -30.838 1.00 46.22 191 ILE A O 1
#

Sequence (191 aa):
MQVGYLVPEYTWEELQENHVAVHDWVFNISSLEQEDPSLFHTLQKYTRQDTTAAVTRHDSAAAALIKLFLDNKDLIVAGLTRKRLLDIPRWEFLQYNDYESPQGAWVAVDGYIYNVGHLMKHPEYYEHQIGFNWAARELTDPNLAQWLTTNFPARCIGRLVEGPIPPQPKAEPDFEPEGSDFLSEIEDIMI

Secondary structure (DSSP, 8-state):
------PPEE-GGG--TTEEEETTEEEE-TTHHHH-HHHHHHHGGGTTSB-HHHHHTT-TTHHHHHHHHHH-GGGEEEEE--SS-EEEEHHHHTT---SSSTT--EEEETTEEEE-HHHHH-GGGSSS---GGGTT-EE--HHHHHHHHHH-GGGEEEEEE-PPPP-PPP---------------------

pLDDT: mean 75.74, std 15.63, range [24.31, 94.0]

Radius of gyration: 26.09 Å; chains: 1; bounding box: 81×75×59 Å

Foldseek 3Di:
DDPQPPQAEDELVRFDQQWAAELQFTFRCVCCVPVPVPLSVLCSVRGSHYCNVVLVVPHPCVVSSVCCVQPVVVRGRHGYADDDADADELVRQQVQLDLVDPQGFWAAEPQWIFRCSVCQVCVVRDPDRDHSRRGSYYDHDVVVVCCCVSPPVRRGRHGYDNDDDPDDDDPDPPPPPDDPPPDDPDDDDDD